Protein AF-A0A7C7N1R3-F1 (afdb_monomer)

pLDDT: mean 76.79, std 17.12, range [26.59, 96.25]

Mean predicted aligned error: 10.12 Å

Nearest PDB structures (foldseek):
  4q7c-assembly1_A  TM=8.338E-01  e=2.830E-09  Archaeoglobus fulgidus DSM 4304
  4o6m-assembly1_A  TM=8.293E-01  e=8.634E-09  Archaeoglobus fulgidus DSM 4304
  4q7c-assembly1_B  TM=7.762E-01  e=6.607E-09  Archaeoglobus fulgidus DSM 4304
  5d92-assembly1_A  TM=6.721E-01  e=3.172E-05  Archaeoglobus fulgidus DSM 4304
  5d92-assembly2_C  TM=6.851E-01  e=9.254E-05  Archaeoglobus fulgidus DSM 4304

Radius of gyration: 19.99 Å; Cα contacts (8 Å, |Δi|>4): 253; chains: 1; bounding box: 42×51×63 Å

Sequence (243 aa):
VNFLPGKNSSYISKPEDFLIQQKNLIQSSGLGNDSFMDKTITRFFSRQLTRLFLKTPLSPNMITILSLFIGLISAIFFIQGTHQNNMIGAGLLLLSAWVDCTDGEVARLKFLESKIGGILDIICDNLVHFAVFFAIGMGLYQSTGNNIFVLLGALAVFGSLISFLLLSSSIIDKKEMASANTADPKKKNTLTDTLANRDFIYFLFFMSLIGRVDVFIYITAFGSNIFAAYLTYSKIKSTLRVS

Structure (mmCIF, N/CA/C/O backbone):
data_AF-A0A7C7N1R3-F1
#
_entry.id   AF-A0A7C7N1R3-F1
#
loop_
_atom_site.group_PDB
_atom_site.id
_atom_site.type_symbol
_atom_site.label_atom_id
_atom_site.label_alt_id
_atom_site.label_comp_id
_atom_site.label_asym_id
_atom_site.label_entity_id
_atom_site.label_seq_id
_atom_site.pdbx_PDB_ins_code
_atom_site.Cartn_x
_atom_site.Cartn_y
_atom_site.Cartn_z
_atom_site.occupancy
_atom_site.B_iso_or_equiv
_atom_site.auth_seq_id
_atom_site.auth_comp_id
_atom_site.auth_asym_id
_atom_site.auth_atom_id
_atom_site.pdbx_PDB_model_num
ATOM 1 N N . VAL A 1 1 ? 27.235 -3.946 -28.914 1.00 34.19 1 VAL A N 1
ATOM 2 C CA . VAL A 1 1 ? 25.999 -3.789 -28.110 1.00 34.19 1 VAL A CA 1
ATOM 3 C C . VAL A 1 1 ? 25.104 -4.968 -28.446 1.00 34.19 1 VAL A C 1
ATOM 5 O O . VAL A 1 1 ? 24.606 -5.027 -29.561 1.00 34.19 1 VAL A O 1
ATOM 8 N N . ASN A 1 2 ? 25.014 -5.961 -27.558 1.00 26.59 2 ASN A N 1
ATOM 9 C CA . ASN A 1 2 ? 24.223 -7.169 -27.807 1.00 26.59 2 ASN A CA 1
ATOM 10 C C . ASN A 1 2 ? 22.747 -6.855 -27.544 1.00 26.59 2 ASN A C 1
ATOM 12 O O . ASN A 1 2 ? 22.357 -6.628 -26.403 1.00 26.59 2 ASN A O 1
ATOM 16 N N . PHE A 1 3 ? 21.950 -6.792 -28.610 1.00 34.38 3 PHE A N 1
ATOM 17 C CA . PHE A 1 3 ? 20.502 -6.621 -28.538 1.00 34.38 3 PHE A CA 1
ATOM 18 C C . PHE A 1 3 ? 19.841 -7.965 -28.208 1.00 34.38 3 PHE A C 1
ATOM 20 O O . PHE A 1 3 ? 20.036 -8.946 -28.922 1.00 34.38 3 PHE A O 1
ATOM 27 N N . LEU A 1 4 ? 19.045 -8.006 -27.138 1.00 41.25 4 LEU A N 1
ATOM 28 C CA . LEU A 1 4 ? 18.137 -9.118 -26.854 1.00 41.25 4 LEU A CA 1
ATOM 29 C C . LEU A 1 4 ? 16.949 -9.036 -27.832 1.00 41.25 4 LEU A C 1
ATOM 31 O O . LEU A 1 4 ? 16.269 -8.006 -27.851 1.00 41.25 4 LEU A O 1
ATOM 35 N N . PRO A 1 5 ? 16.678 -10.063 -28.656 1.00 39.06 5 PRO A N 1
ATOM 36 C CA . PRO A 1 5 ? 15.575 -10.012 -29.602 1.00 39.06 5 PRO A CA 1
ATOM 37 C C . PRO A 1 5 ? 14.249 -10.204 -28.857 1.00 39.06 5 PRO A C 1
ATOM 39 O O . PRO A 1 5 ? 14.060 -11.178 -28.128 1.00 39.06 5 PRO A O 1
ATOM 42 N N . GLY A 1 6 ? 13.322 -9.264 -29.043 1.00 42.84 6 GLY A N 1
ATOM 43 C CA . GLY A 1 6 ? 11.945 -9.400 -28.577 1.00 42.84 6 GLY A CA 1
ATOM 44 C C . GLY A 1 6 ? 11.258 -10.608 -29.219 1.00 42.84 6 GLY A C 1
ATOM 45 O O . GLY A 1 6 ? 11.518 -10.957 -30.374 1.00 42.84 6 GLY A O 1
ATOM 46 N N . LYS A 1 7 ? 10.374 -11.265 -28.462 1.00 49.47 7 LYS A N 1
ATOM 47 C CA . LYS A 1 7 ? 9.571 -12.396 -28.942 1.00 49.47 7 LYS A CA 1
ATOM 48 C C . LYS A 1 7 ? 8.605 -11.862 -30.016 1.00 49.47 7 LYS A C 1
ATOM 50 O O . LYS A 1 7 ? 7.664 -11.151 -29.684 1.00 49.47 7 LYS A O 1
ATOM 55 N N . ASN A 1 8 ? 8.893 -12.208 -31.274 1.00 46.50 8 ASN A N 1
ATOM 56 C CA . ASN A 1 8 ? 8.351 -11.698 -32.547 1.00 46.50 8 ASN A CA 1
ATOM 57 C C . ASN A 1 8 ? 9.032 -10.419 -33.072 1.00 46.50 8 ASN A C 1
ATOM 59 O O . ASN A 1 8 ? 8.591 -9.309 -32.801 1.00 46.50 8 ASN A O 1
ATOM 63 N N . SER A 1 9 ? 10.098 -10.622 -33.859 1.00 53.34 9 SER A N 1
ATOM 64 C CA . SER A 1 9 ? 10.579 -9.770 -34.966 1.00 53.34 9 SER A CA 1
ATOM 65 C C . SER A 1 9 ? 10.177 -8.287 -34.932 1.00 53.34 9 SER A C 1
ATOM 67 O O . SER A 1 9 ? 9.464 -7.797 -35.808 1.00 53.34 9 SER A O 1
ATOM 69 N N . SER A 1 10 ? 10.644 -7.549 -33.932 1.00 53.34 10 SER A N 1
ATOM 70 C CA . SER A 1 10 ? 10.497 -6.097 -33.867 1.00 53.34 10 SER A CA 1
ATOM 71 C C . SER A 1 10 ? 11.701 -5.433 -34.536 1.00 53.34 10 SER A C 1
ATOM 73 O O . SER A 1 10 ? 12.657 -5.045 -33.865 1.00 53.34 10 SER A O 1
ATOM 75 N N . TYR A 1 11 ? 11.681 -5.351 -35.866 1.00 56.56 11 TYR A N 1
ATOM 76 C CA . TYR A 1 11 ? 12.675 -4.592 -36.624 1.00 56.56 11 TYR A CA 1
ATOM 77 C C . TYR A 1 11 ? 12.396 -3.092 -36.456 1.00 56.56 11 TYR A C 1
ATOM 79 O O . TYR A 1 11 ? 11.281 -2.637 -36.700 1.00 56.56 11 TYR A O 1
ATOM 87 N N . ILE A 1 12 ? 13.395 -2.331 -36.006 1.00 58.00 12 ILE A N 1
ATOM 88 C CA . ILE A 1 12 ? 13.338 -0.865 -35.972 1.00 58.00 12 ILE A CA 1
ATOM 89 C C . ILE A 1 12 ? 13.931 -0.387 -37.292 1.00 58.00 12 ILE A C 1
ATOM 91 O O . ILE A 1 12 ? 15.143 -0.449 -37.487 1.00 58.00 12 ILE A O 1
ATOM 95 N N . SER A 1 13 ? 13.072 0.040 -38.208 1.00 61.06 13 SER A N 1
ATOM 96 C CA . SER A 1 13 ? 13.464 0.482 -39.552 1.00 61.06 13 SER A CA 1
ATOM 97 C C . SER A 1 13 ? 13.253 1.980 -39.752 1.00 61.06 13 SER A C 1
ATOM 99 O O . SER A 1 13 ? 13.983 2.610 -40.515 1.00 61.06 13 SER A O 1
ATOM 101 N N . LYS A 1 14 ? 12.282 2.568 -39.048 1.00 69.75 14 LYS A N 1
ATOM 102 C CA . LYS A 1 14 ? 11.957 3.997 -39.079 1.00 69.75 14 LYS A CA 1
ATOM 103 C C . LYS A 1 14 ? 12.008 4.605 -37.670 1.00 69.75 14 LYS A C 1
ATOM 105 O O . LYS A 1 14 ? 11.763 3.895 -36.695 1.00 69.75 14 LYS A O 1
ATOM 110 N N . PRO A 1 15 ? 12.246 5.924 -37.531 1.00 61.25 15 PRO A N 1
ATOM 111 C CA . PRO A 1 15 ? 12.194 6.610 -36.234 1.00 61.25 15 PRO A CA 1
ATOM 112 C C . PRO A 1 15 ? 10.853 6.442 -35.498 1.00 61.25 15 PRO A C 1
ATOM 114 O O . PRO A 1 15 ? 10.821 6.375 -34.273 1.00 61.25 15 PRO A O 1
ATOM 117 N N . GLU A 1 16 ? 9.745 6.319 -36.233 1.00 66.88 16 GLU A N 1
AT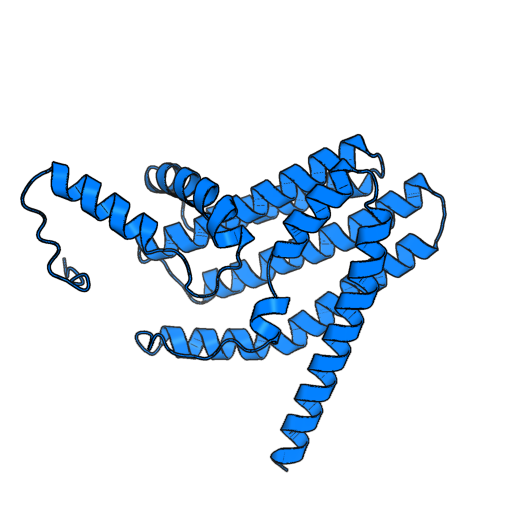OM 118 C CA . GLU A 1 16 ? 8.405 6.078 -35.676 1.00 66.88 16 GLU A CA 1
ATOM 119 C C . GLU A 1 16 ? 8.271 4.682 -35.042 1.00 66.88 16 GLU A C 1
ATOM 121 O O . GLU A 1 16 ? 7.603 4.530 -34.015 1.00 66.88 16 GLU A O 1
ATOM 126 N N . ASP A 1 17 ? 8.979 3.681 -35.580 1.00 64.25 17 ASP A N 1
ATOM 127 C CA . ASP A 1 17 ? 8.995 2.314 -35.047 1.00 64.25 17 ASP A CA 1
ATOM 128 C C . ASP A 1 17 ? 9.586 2.291 -33.631 1.00 64.25 17 ASP A C 1
ATOM 130 O O . ASP A 1 17 ? 9.160 1.497 -32.794 1.00 64.25 17 ASP A O 1
ATOM 134 N N . PHE A 1 18 ? 10.519 3.198 -33.319 1.00 65.44 18 PHE A N 1
ATOM 135 C CA . PHE A 1 18 ? 11.094 3.318 -31.979 1.00 65.44 18 PHE A CA 1
ATOM 136 C C . PHE A 1 18 ? 10.034 3.688 -30.935 1.00 65.44 18 PHE A C 1
ATOM 138 O O . PHE A 1 18 ? 9.963 3.062 -29.878 1.00 65.44 18 PHE A O 1
ATOM 145 N N . LEU A 1 19 ? 9.165 4.660 -31.238 1.00 64.25 19 LEU A N 1
ATOM 146 C CA . LEU A 1 19 ? 8.086 5.073 -30.333 1.00 64.25 19 LEU A CA 1
ATOM 147 C C . LEU A 1 19 ? 7.054 3.955 -30.142 1.00 64.25 19 LEU A C 1
ATOM 149 O O . LEU A 1 19 ? 6.554 3.748 -29.032 1.00 64.25 19 LEU A O 1
ATOM 153 N N . ILE A 1 20 ? 6.761 3.213 -31.212 1.00 65.38 20 ILE A N 1
ATOM 154 C CA . ILE A 1 20 ? 5.852 2.062 -31.184 1.00 65.38 20 ILE A CA 1
ATOM 155 C C . ILE A 1 20 ? 6.439 0.950 -30.308 1.00 65.38 20 ILE A C 1
ATOM 157 O O . ILE A 1 20 ? 5.755 0.451 -29.413 1.00 65.38 20 ILE A O 1
ATOM 161 N N . GLN A 1 21 ? 7.717 0.608 -30.489 1.00 66.31 21 GLN A N 1
ATOM 162 C CA . GLN A 1 21 ? 8.369 -0.427 -29.687 1.00 66.31 21 GLN A CA 1
ATOM 163 C C . GLN A 1 21 ? 8.554 -0.006 -28.230 1.00 66.31 21 GLN A C 1
ATOM 165 O O . GLN A 1 21 ? 8.308 -0.810 -27.334 1.00 66.31 21 GLN A O 1
ATOM 170 N N . GLN A 1 22 ? 8.876 1.261 -27.961 1.00 64.12 22 GLN A N 1
ATOM 17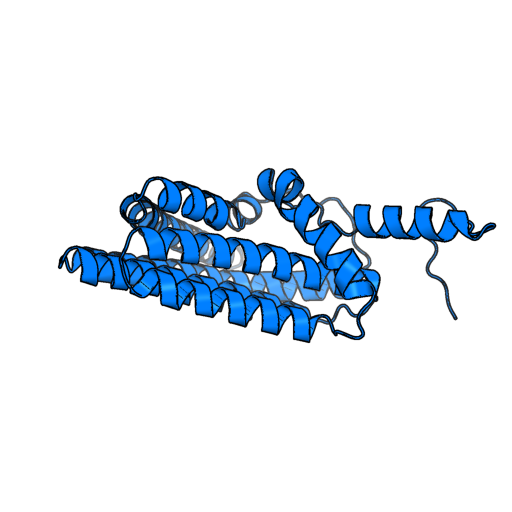1 C CA . GLN A 1 22 ? 8.918 1.800 -26.601 1.00 64.12 22 GLN A CA 1
ATOM 172 C C . GLN A 1 22 ? 7.554 1.669 -25.905 1.00 64.12 22 GLN A C 1
ATOM 174 O O . GLN A 1 22 ? 7.478 1.259 -24.746 1.00 64.12 22 GLN A O 1
ATOM 179 N N . LYS A 1 23 ? 6.459 1.982 -26.609 1.00 66.81 23 LYS A N 1
ATOM 180 C CA . LYS A 1 23 ? 5.097 1.831 -26.080 1.00 66.81 23 LYS A CA 1
ATOM 181 C C . LYS A 1 23 ? 4.755 0.364 -25.811 1.00 66.81 23 LYS A C 1
ATOM 183 O O . LYS A 1 23 ? 4.190 0.076 -24.758 1.00 66.81 23 LYS A O 1
ATOM 188 N N . ASN A 1 24 ? 5.135 -0.543 -26.710 1.00 65.38 24 ASN A N 1
ATOM 189 C CA . ASN A 1 24 ? 4.922 -1.983 -26.553 1.00 65.38 24 ASN A CA 1
ATOM 190 C C . ASN A 1 24 ? 5.709 -2.552 -25.364 1.00 65.38 24 ASN A C 1
ATOM 192 O O . ASN A 1 24 ? 5.145 -3.292 -24.561 1.00 65.38 24 ASN A O 1
ATOM 196 N N . LEU A 1 25 ? 6.971 -2.145 -25.194 1.00 66.06 25 LEU A N 1
ATOM 197 C CA . LEU A 1 25 ? 7.817 -2.520 -24.058 1.00 66.06 25 LEU A CA 1
ATOM 198 C C . LEU A 1 25 ? 7.193 -2.084 -22.726 1.00 66.06 25 LEU A C 1
ATOM 200 O O . LEU A 1 25 ? 6.989 -2.930 -21.859 1.00 66.06 25 LEU A O 1
ATOM 204 N N . ILE A 1 26 ? 6.779 -0.817 -22.601 1.00 62.75 26 ILE A N 1
ATOM 205 C CA . ILE A 1 26 ? 6.080 -0.291 -21.407 1.00 62.75 26 ILE A CA 1
ATOM 206 C C . ILE A 1 26 ? 4.744 -1.015 -21.163 1.00 62.75 26 ILE A C 1
ATOM 208 O O . ILE A 1 26 ? 4.311 -1.219 -20.030 1.00 62.75 26 ILE A O 1
ATOM 212 N N . GLN A 1 27 ? 4.043 -1.412 -22.224 1.00 62.25 27 GLN A N 1
ATOM 213 C CA . GLN A 1 27 ? 2.788 -2.146 -22.080 1.00 62.25 27 GLN A CA 1
ATOM 214 C C . GLN A 1 27 ? 3.024 -3.585 -21.598 1.00 62.25 27 GLN A C 1
ATOM 216 O O . GLN A 1 27 ? 2.229 -4.094 -20.801 1.00 62.25 27 GLN A O 1
ATOM 221 N N . SER A 1 28 ? 4.119 -4.206 -22.047 1.00 59.53 28 SER A N 1
ATOM 222 C CA . SER A 1 28 ? 4.530 -5.571 -21.703 1.00 59.53 28 SER A CA 1
ATOM 223 C C . SER A 1 28 ? 5.261 -5.694 -20.361 1.00 59.53 28 SER A C 1
ATOM 225 O O . SER A 1 28 ? 5.304 -6.785 -19.802 1.00 59.53 28 SER A O 1
ATOM 227 N N . SER A 1 29 ? 5.768 -4.593 -19.795 1.00 57.72 29 SER A N 1
ATOM 228 C CA . SER A 1 29 ? 6.489 -4.569 -18.515 1.00 57.72 29 SER A CA 1
ATOM 229 C C . SER A 1 29 ? 5.582 -4.692 -17.286 1.00 57.72 29 SER A C 1
ATOM 231 O O . SER A 1 29 ? 6.011 -4.384 -16.186 1.00 57.72 29 SER A O 1
ATOM 233 N N . GLY A 1 30 ? 4.327 -5.118 -17.420 1.00 55.34 30 GLY A N 1
ATOM 234 C CA . GLY A 1 30 ? 3.463 -5.427 -16.276 1.00 55.34 30 GLY A CA 1
ATOM 235 C C . GLY A 1 30 ? 3.615 -6.890 -15.838 1.00 55.34 30 GLY A C 1
ATOM 236 O O . GLY A 1 30 ? 3.799 -7.762 -16.683 1.00 55.34 30 GLY A O 1
ATOM 237 N N . LEU A 1 31 ? 3.529 -7.191 -14.538 1.00 55.50 31 LEU A N 1
ATOM 238 C CA . LEU A 1 31 ? 3.626 -8.571 -14.025 1.00 55.50 31 LEU A CA 1
ATOM 239 C C . LEU A 1 31 ? 2.358 -9.389 -14.355 1.00 55.50 31 LEU A C 1
ATOM 241 O O . LEU A 1 31 ? 1.239 -8.889 -14.334 1.00 55.50 31 LEU A O 1
ATOM 245 N N . GLY A 1 32 ? 2.488 -10.678 -14.681 1.00 48.50 32 GLY A N 1
ATOM 246 C CA . GLY A 1 32 ? 1.327 -11.529 -15.012 1.00 48.50 32 GLY A CA 1
ATOM 247 C C . GLY A 1 32 ? 0.320 -11.707 -13.861 1.00 48.50 32 GLY A C 1
ATOM 248 O O . GLY A 1 32 ? -0.853 -12.001 -14.108 1.00 48.50 32 GLY A O 1
ATOM 249 N N . ASN A 1 33 ? 0.767 -11.468 -12.624 1.00 52.31 33 ASN A N 1
ATOM 250 C CA . ASN A 1 33 ? 0.035 -11.752 -11.389 1.00 52.31 33 ASN A CA 1
ATOM 251 C C . ASN A 1 33 ? -0.758 -10.561 -10.829 1.00 52.31 33 ASN A C 1
ATOM 253 O O . ASN A 1 33 ? -1.358 -10.697 -9.771 1.00 52.31 33 ASN A O 1
ATOM 257 N N . ASP A 1 34 ? -0.798 -9.427 -11.530 1.00 55.28 34 ASP A N 1
ATOM 258 C CA . ASP A 1 34 ? -1.464 -8.217 -11.036 1.00 55.28 34 ASP A CA 1
ATOM 259 C C . ASP A 1 34 ? -2.959 -8.439 -10.764 1.00 55.28 34 ASP A C 1
ATOM 261 O O . ASP A 1 34 ? -3.665 -9.086 -11.562 1.00 55.28 34 ASP A O 1
ATOM 265 N N . SER A 1 35 ? -3.445 -7.858 -9.662 1.00 59.84 35 SER A N 1
ATOM 266 C CA . SER A 1 35 ? -4.864 -7.860 -9.313 1.00 59.84 35 SER A CA 1
ATOM 267 C C . SER A 1 35 ? -5.704 -7.092 -10.340 1.00 59.84 35 SER A C 1
ATOM 269 O O . SER A 1 35 ? -5.188 -6.381 -11.209 1.00 59.84 35 SER A O 1
ATOM 271 N N . PHE A 1 36 ? -7.029 -7.235 -10.274 1.00 58.97 36 PHE A N 1
ATOM 272 C CA . PHE A 1 36 ? -7.949 -6.505 -11.151 1.00 58.97 36 PHE A CA 1
ATOM 273 C C . PHE A 1 36 ? -7.751 -4.988 -11.036 1.00 58.97 36 PHE A C 1
ATOM 275 O O . PHE A 1 36 ? -7.703 -4.292 -12.055 1.00 58.97 36 PHE A O 1
ATOM 282 N N . MET A 1 37 ? -7.592 -4.488 -9.806 1.00 57.62 37 MET A N 1
ATOM 283 C CA . MET A 1 37 ? -7.385 -3.063 -9.566 1.00 57.62 37 MET A CA 1
ATOM 284 C C . MET A 1 37 ? -6.025 -2.599 -10.081 1.00 57.62 37 MET A C 1
ATOM 286 O O . MET A 1 37 ? -5.924 -1.545 -10.711 1.00 57.62 37 MET A O 1
ATOM 290 N N . ASP A 1 38 ? -5.002 -3.437 -9.921 1.00 64.69 38 ASP A N 1
ATOM 291 C CA . ASP A 1 38 ? -3.672 -3.150 -10.438 1.00 64.69 38 ASP A CA 1
ATOM 292 C C . ASP A 1 38 ? -3.648 -3.067 -11.959 1.00 64.69 38 ASP A C 1
ATOM 294 O O . ASP A 1 38 ? -3.078 -2.137 -12.531 1.00 64.69 38 ASP A O 1
ATOM 298 N N . LYS A 1 39 ? -4.339 -3.986 -12.637 1.00 62.78 39 LYS A N 1
ATOM 299 C CA . LYS A 1 39 ? -4.417 -4.008 -14.102 1.00 62.78 39 LYS A CA 1
ATOM 300 C C . LYS A 1 39 ? -5.106 -2.778 -14.683 1.00 62.78 39 LYS A C 1
ATOM 302 O O . LYS A 1 39 ? -4.704 -2.332 -15.759 1.00 62.78 39 LYS A O 1
ATOM 307 N N . THR A 1 40 ? -6.120 -2.258 -13.996 1.00 62.50 40 THR A N 1
ATOM 308 C CA . THR A 1 40 ? -6.957 -1.165 -14.505 1.00 62.50 40 THR A CA 1
ATOM 309 C C . THR A 1 40 ? -6.457 0.207 -14.062 1.00 62.50 40 THR A C 1
ATOM 311 O O . THR A 1 40 ? -6.283 1.088 -14.902 1.00 62.50 40 THR A O 1
ATOM 314 N N . ILE A 1 41 ? -6.209 0.396 -12.763 1.00 69.12 41 ILE A N 1
ATOM 315 C CA . ILE A 1 41 ? -5.894 1.705 -12.178 1.00 69.12 41 ILE A CA 1
ATOM 316 C C . ILE A 1 41 ? -4.390 1.860 -11.978 1.00 69.12 41 ILE A C 1
ATOM 318 O O . ILE A 1 41 ? -3.802 2.753 -12.593 1.00 69.12 41 ILE A O 1
ATOM 322 N N . THR A 1 42 ? -3.754 0.978 -11.192 1.00 72.44 42 THR A N 1
ATOM 323 C CA . THR A 1 42 ? -2.315 1.087 -10.873 1.00 72.44 42 THR A CA 1
ATOM 324 C C . THR A 1 42 ? -1.494 1.191 -12.153 1.00 72.44 42 THR A C 1
ATOM 326 O O . THR A 1 42 ? -0.717 2.126 -12.302 1.00 72.44 42 THR A O 1
ATOM 329 N N . ARG A 1 43 ? -1.739 0.309 -13.132 1.00 70.50 43 ARG A N 1
ATOM 330 C CA . ARG A 1 43 ? -1.020 0.293 -14.415 1.00 70.50 43 ARG A CA 1
ATOM 331 C C . ARG A 1 43 ? -1.243 1.517 -15.283 1.00 70.50 43 ARG A C 1
ATOM 333 O O . ARG A 1 43 ? -0.389 1.838 -16.106 1.00 70.50 43 ARG A O 1
ATOM 340 N N . PHE A 1 44 ? -2.401 2.163 -15.196 1.00 74.31 44 PHE A N 1
ATOM 341 C CA . PHE A 1 44 ? -2.632 3.375 -15.973 1.00 74.31 44 PHE A CA 1
ATOM 342 C C . PHE A 1 44 ? -1.740 4.505 -15.454 1.00 74.31 44 PHE A C 1
ATOM 344 O O . PHE A 1 44 ? -1.037 5.146 -16.238 1.00 74.31 44 PHE A O 1
ATOM 351 N N . PHE A 1 45 ? -1.715 4.695 -14.134 1.00 75.69 45 PHE A N 1
ATOM 352 C CA . PHE A 1 45 ? -0.912 5.732 -13.494 1.00 75.69 45 PHE A CA 1
ATOM 353 C C . PHE A 1 45 ? 0.585 5.400 -13.488 1.00 75.69 45 PHE A C 1
ATOM 355 O O . PHE A 1 45 ? 1.382 6.261 -13.868 1.00 75.69 45 PHE A O 1
ATOM 362 N N . SER A 1 46 ? 0.971 4.159 -13.165 1.00 75.19 46 SER A N 1
ATOM 363 C CA . SER A 1 46 ? 2.373 3.718 -13.157 1.00 75.19 46 SER A CA 1
ATOM 364 C C . SER A 1 46 ? 3.015 3.934 -14.519 1.00 75.19 46 SER A C 1
ATOM 366 O O . SER A 1 46 ? 4.034 4.597 -14.607 1.00 75.19 46 SER A O 1
ATOM 368 N N . ARG A 1 47 ? 2.370 3.540 -15.624 1.00 77.06 47 ARG A N 1
ATOM 369 C CA . ARG A 1 47 ? 2.938 3.713 -16.973 1.00 77.06 47 ARG A CA 1
ATOM 370 C C . ARG A 1 47 ? 3.182 5.172 -17.343 1.00 77.06 47 ARG A C 1
ATOM 372 O O . ARG A 1 47 ? 4.127 5.474 -18.077 1.00 77.06 47 ARG A O 1
ATOM 379 N N . GLN A 1 48 ? 2.326 6.079 -16.880 1.00 79.50 48 GLN A N 1
ATOM 380 C CA . GLN A 1 48 ? 2.507 7.512 -17.107 1.00 79.50 48 GLN A CA 1
ATOM 381 C C . GLN A 1 48 ? 3.699 8.039 -16.303 1.00 79.50 48 GLN A C 1
ATOM 383 O O . GLN A 1 48 ? 4.531 8.757 -16.860 1.00 79.50 48 GLN A O 1
ATOM 388 N N . LEU A 1 49 ? 3.831 7.618 -15.044 1.00 77.19 49 LEU A N 1
ATOM 389 C CA . LEU A 1 49 ? 4.996 7.914 -14.211 1.00 77.19 49 LEU A CA 1
ATOM 390 C C . LEU A 1 49 ? 6.273 7.300 -14.801 1.00 77.19 49 LEU A C 1
ATOM 392 O O . LEU A 1 49 ? 7.262 8.007 -14.968 1.00 77.19 49 LEU A O 1
ATOM 396 N N . THR A 1 50 ? 6.242 6.041 -15.233 1.00 77.88 50 THR A N 1
ATOM 397 C CA . THR A 1 50 ? 7.350 5.331 -15.883 1.00 77.88 50 THR A CA 1
ATOM 398 C C . THR A 1 50 ? 7.847 6.103 -17.096 1.00 77.88 50 THR A C 1
ATOM 400 O O . THR A 1 50 ? 9.045 6.319 -17.242 1.00 77.88 50 THR A O 1
ATOM 403 N N . ARG A 1 51 ? 6.954 6.620 -17.949 1.00 76.06 51 ARG A N 1
ATOM 404 C CA . ARG A 1 51 ? 7.347 7.467 -19.092 1.00 76.06 51 ARG A CA 1
ATOM 405 C C . ARG A 1 51 ? 8.071 8.745 -18.679 1.00 76.06 51 ARG A C 1
ATOM 407 O O . ARG A 1 51 ? 8.951 9.188 -19.416 1.00 76.06 51 ARG A O 1
ATOM 414 N N . LEU A 1 52 ? 7.696 9.349 -17.553 1.00 79.38 52 LEU A N 1
ATOM 415 C CA . LEU A 1 52 ? 8.369 10.531 -17.016 1.00 79.38 52 LEU A CA 1
ATOM 416 C C . LEU A 1 52 ? 9.734 10.155 -16.429 1.00 79.38 52 LEU A C 1
ATOM 418 O O . LEU A 1 52 ? 10.737 10.765 -16.790 1.00 79.38 52 LEU A O 1
ATOM 422 N N . PHE A 1 53 ? 9.800 9.107 -15.608 1.00 77.50 53 PHE A N 1
ATOM 423 C CA . PHE A 1 53 ? 11.035 8.647 -14.966 1.00 77.50 53 PHE A CA 1
ATOM 424 C C . PHE A 1 53 ? 12.047 8.023 -15.935 1.00 77.50 53 PHE A C 1
ATOM 426 O O . PHE A 1 53 ? 13.252 8.091 -15.710 1.00 77.50 53 PHE A O 1
ATOM 433 N N . LEU A 1 54 ? 11.605 7.472 -17.066 1.00 76.50 54 LEU A N 1
ATOM 434 C CA . LEU A 1 54 ? 12.512 7.030 -18.130 1.00 76.50 54 LEU A CA 1
ATOM 435 C C . LEU A 1 54 ? 13.249 8.196 -18.799 1.00 76.50 54 LEU A C 1
ATOM 437 O O . LEU A 1 54 ? 14.340 7.991 -19.324 1.00 76.50 54 LEU A O 1
ATOM 441 N N . LYS A 1 55 ? 12.680 9.408 -18.770 1.00 78.50 55 LYS A N 1
ATOM 442 C CA . LYS A 1 55 ? 13.331 10.625 -19.281 1.00 78.50 55 LYS A CA 1
ATOM 443 C C . LYS A 1 55 ? 14.295 11.249 -18.271 1.00 78.50 55 LYS A C 1
ATOM 445 O O . LYS A 1 55 ? 15.014 12.176 -18.629 1.00 78.50 55 LYS A O 1
ATOM 450 N N . THR A 1 56 ? 14.315 10.770 -17.027 1.00 78.12 56 THR A N 1
ATOM 451 C CA . THR A 1 56 ? 15.208 11.268 -15.979 1.00 78.12 56 THR A CA 1
ATOM 452 C C . THR A 1 56 ? 16.351 10.278 -15.707 1.00 78.12 56 THR A C 1
ATOM 454 O O . THR A 1 56 ? 16.223 9.067 -15.942 1.00 78.12 56 THR A O 1
ATOM 457 N N . PRO A 1 57 ? 17.494 10.757 -15.181 1.00 77.75 57 PRO A N 1
ATOM 458 C CA . PRO A 1 57 ? 18.620 9.900 -14.805 1.00 77.75 57 PRO A CA 1
ATOM 459 C C . PRO A 1 57 ? 18.378 9.125 -13.496 1.00 77.75 57 PRO A C 1
ATOM 461 O O . PRO A 1 57 ? 19.310 8.541 -12.952 1.00 77.75 57 PRO A O 1
ATOM 464 N N . LEU A 1 58 ? 17.146 9.112 -12.971 1.00 79.50 58 LEU A N 1
ATOM 465 C CA . LEU A 1 58 ? 16.832 8.456 -11.707 1.00 79.50 58 LEU A CA 1
ATOM 466 C C . LEU A 1 58 ? 17.011 6.934 -11.815 1.00 79.50 58 LEU A C 1
ATOM 468 O O . LEU A 1 58 ? 16.604 6.298 -12.799 1.00 79.50 58 LEU A O 1
ATOM 472 N N . SER A 1 59 ? 17.657 6.374 -10.790 1.00 84.00 59 SER A N 1
ATOM 473 C CA . SER A 1 59 ? 17.830 4.931 -10.623 1.00 84.00 59 SER A CA 1
ATOM 474 C C . SER A 1 59 ? 16.574 4.308 -9.999 1.00 84.00 59 SER A C 1
ATOM 476 O O . SER A 1 59 ? 15.886 4.998 -9.245 1.00 84.00 59 SER A O 1
ATOM 478 N N . PRO A 1 60 ? 16.278 3.019 -10.255 1.00 81.50 60 PRO A N 1
ATOM 479 C CA . PRO A 1 60 ? 15.141 2.338 -9.632 1.00 81.50 60 PRO A CA 1
ATOM 480 C C . PRO A 1 60 ? 15.138 2.462 -8.104 1.00 81.50 60 PRO A C 1
ATOM 482 O O . PRO A 1 60 ? 14.148 2.895 -7.536 1.00 81.50 60 PRO A O 1
ATOM 485 N N . ASN A 1 61 ? 16.288 2.248 -7.455 1.00 84.94 61 ASN A N 1
ATOM 486 C CA . ASN A 1 61 ? 16.410 2.349 -5.997 1.00 84.94 61 ASN A CA 1
ATOM 487 C C . ASN A 1 61 ? 16.064 3.748 -5.455 1.00 84.94 61 ASN A C 1
ATOM 489 O O . ASN A 1 61 ? 15.543 3.873 -4.352 1.00 84.94 61 ASN A O 1
ATOM 493 N N . MET A 1 62 ? 16.355 4.817 -6.209 1.00 87.12 62 MET A N 1
ATOM 494 C CA . MET A 1 62 ? 15.949 6.175 -5.818 1.00 87.12 62 MET A CA 1
ATOM 495 C C . MET A 1 62 ? 14.429 6.349 -5.881 1.00 87.12 62 MET A C 1
ATOM 497 O O . MET A 1 62 ? 13.871 7.067 -5.057 1.00 87.12 62 MET A O 1
ATOM 501 N N . ILE A 1 63 ? 13.767 5.695 -6.840 1.00 87.38 63 ILE A N 1
ATOM 502 C CA . ILE A 1 63 ? 12.305 5.703 -6.965 1.00 87.38 63 ILE A CA 1
ATOM 503 C C . ILE A 1 63 ? 11.679 4.896 -5.816 1.00 87.38 63 ILE A C 1
ATOM 505 O O . ILE A 1 63 ? 10.737 5.392 -5.207 1.00 87.38 63 ILE A O 1
ATOM 509 N N . THR A 1 64 ? 12.262 3.756 -5.429 1.00 87.31 64 THR A N 1
ATOM 510 C CA . THR A 1 64 ? 11.855 2.980 -4.238 1.00 87.31 64 THR A CA 1
ATOM 511 C C . THR A 1 64 ? 11.980 3.795 -2.947 1.00 87.31 64 THR A C 1
ATOM 513 O O . THR A 1 64 ? 11.108 3.805 -2.084 1.00 87.31 64 THR A O 1
ATOM 516 N N . ILE A 1 65 ? 13.075 4.543 -2.787 1.00 89.94 65 ILE A N 1
ATOM 517 C CA . ILE A 1 65 ? 13.248 5.414 -1.616 1.00 89.94 65 ILE A CA 1
ATOM 518 C C . ILE A 1 65 ? 12.209 6.545 -1.633 1.00 89.94 65 ILE A C 1
ATOM 520 O O . ILE A 1 65 ? 11.675 6.916 -0.587 1.00 89.94 65 ILE A O 1
ATOM 524 N N . LEU A 1 66 ? 11.886 7.082 -2.811 1.00 91.19 66 LEU A N 1
ATOM 525 C CA . LEU A 1 66 ? 10.844 8.093 -2.960 1.00 91.19 66 LEU A CA 1
ATOM 526 C C . LEU A 1 66 ? 9.455 7.539 -2.601 1.00 91.19 66 LEU A C 1
ATOM 528 O O . LEU A 1 66 ? 8.725 8.210 -1.869 1.00 91.19 66 LEU A O 1
ATOM 532 N N . SER A 1 67 ? 9.094 6.333 -3.062 1.00 90.88 67 SER A N 1
ATOM 533 C CA . SER A 1 67 ? 7.824 5.685 -2.695 1.00 90.88 67 SER A CA 1
ATOM 534 C C . SER A 1 67 ? 7.744 5.460 -1.185 1.00 90.88 67 SER A C 1
ATOM 536 O O . SER A 1 67 ? 6.724 5.808 -0.583 1.00 90.88 67 SER A O 1
ATOM 538 N N . LEU A 1 68 ? 8.835 5.007 -0.555 1.00 93.00 68 LEU A N 1
ATOM 539 C CA . LEU A 1 68 ? 8.948 4.860 0.897 1.00 93.00 68 LEU A CA 1
ATOM 540 C C . LEU A 1 68 ? 8.674 6.180 1.630 1.00 93.00 68 LEU A C 1
ATOM 542 O O . LEU A 1 68 ? 7.858 6.209 2.550 1.00 93.00 68 LEU A O 1
ATOM 546 N N . PHE A 1 69 ? 9.315 7.282 1.229 1.00 95.50 69 PHE A N 1
ATOM 547 C CA . PHE A 1 69 ? 9.095 8.583 1.871 1.00 95.50 69 PHE A CA 1
ATOM 548 C C . PHE A 1 69 ? 7.641 9.042 1.760 1.00 95.50 69 PHE A C 1
ATOM 550 O O . PHE A 1 69 ? 7.059 9.463 2.759 1.00 95.50 69 PHE A O 1
ATOM 557 N N . ILE A 1 70 ? 7.029 8.921 0.579 1.00 94.62 70 ILE A N 1
ATOM 558 C CA . ILE A 1 70 ? 5.610 9.259 0.378 1.00 94.62 70 ILE A CA 1
ATOM 559 C C . ILE A 1 70 ? 4.723 8.381 1.276 1.00 94.62 70 ILE A C 1
ATOM 561 O O . ILE A 1 70 ? 3.794 8.882 1.914 1.00 94.62 70 ILE A O 1
ATOM 565 N N . GLY A 1 71 ? 5.041 7.089 1.382 1.00 94.31 71 GLY A N 1
ATOM 566 C CA . GLY A 1 71 ? 4.342 6.142 2.246 1.00 94.31 71 GLY A CA 1
ATOM 567 C C . GLY A 1 71 ? 4.450 6.501 3.731 1.00 94.31 71 GLY A C 1
ATOM 568 O O . GLY A 1 71 ? 3.449 6.494 4.443 1.00 94.31 71 GLY A O 1
ATOM 569 N N . LEU A 1 72 ? 5.624 6.908 4.212 1.00 95.62 72 LEU A N 1
ATOM 570 C CA . LEU A 1 72 ? 5.801 7.346 5.602 1.00 95.62 72 LEU A CA 1
ATOM 571 C C . LEU A 1 72 ? 5.084 8.670 5.892 1.00 95.62 72 LEU A C 1
ATOM 573 O O . LEU A 1 72 ? 4.463 8.809 6.945 1.00 95.62 72 LEU A O 1
ATOM 577 N N . ILE A 1 73 ? 5.098 9.617 4.949 1.00 96.25 73 ILE A N 1
ATOM 578 C CA . ILE A 1 73 ? 4.313 10.856 5.059 1.00 96.25 73 ILE A CA 1
ATOM 579 C C . ILE A 1 73 ? 2.823 10.518 5.184 1.00 96.25 73 ILE A C 1
ATOM 581 O O . ILE A 1 73 ? 2.133 11.112 6.010 1.00 96.25 73 ILE A O 1
ATOM 585 N N . SER A 1 74 ? 2.331 9.524 4.439 1.00 96.19 74 SER A N 1
ATOM 586 C CA . SER A 1 74 ? 0.939 9.076 4.551 1.00 96.19 74 SER A CA 1
ATOM 587 C C . SER A 1 74 ? 0.571 8.643 5.978 1.00 96.19 74 SER A C 1
ATOM 589 O O . SER A 1 74 ? -0.476 9.038 6.494 1.00 96.19 74 SER A O 1
ATOM 591 N N . ALA A 1 75 ? 1.467 7.925 6.665 1.00 95.19 75 ALA A N 1
ATOM 592 C CA . ALA A 1 75 ? 1.274 7.501 8.050 1.00 95.19 75 ALA A CA 1
ATOM 593 C C . ALA A 1 75 ? 1.210 8.699 9.020 1.00 95.19 75 ALA A C 1
ATOM 595 O O . ALA A 1 75 ? 0.393 8.705 9.941 1.00 95.19 75 ALA A O 1
ATOM 596 N N . ILE A 1 76 ? 1.993 9.758 8.783 1.00 95.69 76 ILE A N 1
ATOM 597 C CA . ILE A 1 76 ? 1.943 11.002 9.578 1.00 95.69 76 ILE A CA 1
ATOM 598 C C . ILE A 1 76 ? 0.587 11.714 9.440 1.00 95.69 76 ILE A C 1
ATOM 600 O O . ILE A 1 76 ? 0.134 12.385 10.367 1.00 95.69 76 ILE A O 1
ATOM 604 N N . PHE A 1 77 ? -0.098 11.576 8.307 1.00 95.25 77 PHE A N 1
ATOM 605 C CA . PHE A 1 77 ? -1.461 12.089 8.177 1.00 95.25 77 PHE A CA 1
ATOM 606 C C . PHE A 1 77 ? -2.470 11.209 8.925 1.00 95.25 77 PHE A C 1
ATOM 608 O O . PHE A 1 77 ? -3.301 11.736 9.663 1.00 95.25 77 PHE A O 1
ATOM 615 N N . PHE A 1 78 ? -2.360 9.883 8.828 1.00 94.06 78 PHE A N 1
ATOM 616 C CA . PHE A 1 78 ? -3.262 8.969 9.541 1.00 94.06 78 PHE A CA 1
ATOM 617 C C . PHE A 1 78 ? -3.203 9.112 11.068 1.00 94.06 78 PHE A C 1
ATOM 619 O O . PHE A 1 78 ? -4.241 9.056 11.727 1.00 94.06 78 PHE A O 1
ATOM 626 N N . ILE A 1 79 ? -2.021 9.353 11.646 1.00 94.38 79 ILE A N 1
ATOM 627 C CA . ILE A 1 79 ? -1.881 9.467 13.109 1.00 94.38 79 ILE A CA 1
ATOM 628 C C . ILE A 1 79 ? -2.590 10.697 13.694 1.00 94.38 79 ILE A C 1
ATOM 630 O O . ILE A 1 79 ? -2.872 10.720 14.888 1.00 94.38 79 ILE A O 1
ATOM 634 N N . GLN A 1 80 ? -2.914 11.705 12.880 1.00 92.81 80 GLN A N 1
ATOM 635 C CA . GLN A 1 80 ? -3.645 12.891 13.342 1.00 92.81 80 GLN A CA 1
ATOM 636 C C . GLN A 1 80 ? -5.124 12.596 13.635 1.00 92.81 80 GLN A C 1
ATOM 638 O O . GLN A 1 80 ? -5.789 13.404 14.275 1.00 92.81 80 GLN A O 1
ATOM 643 N N . GLY A 1 81 ? -5.663 11.471 13.151 1.00 86.75 81 GLY A N 1
ATOM 644 C CA . GLY A 1 81 ? -6.986 10.972 13.539 1.00 86.75 81 GLY A CA 1
ATOM 645 C C . GLY A 1 81 ? -8.195 11.732 12.982 1.00 86.75 81 GLY A C 1
ATOM 646 O O . GLY A 1 81 ? -9.323 11.303 13.210 1.00 86.75 81 GLY A O 1
ATOM 647 N N . THR A 1 82 ? -8.011 12.824 12.234 1.00 91.56 82 THR A N 1
ATOM 648 C CA . THR A 1 82 ? -9.126 13.560 11.613 1.00 91.56 82 THR A CA 1
ATOM 649 C C . THR A 1 82 ? -9.529 12.943 10.273 1.00 91.56 82 THR A C 1
ATOM 651 O O . THR A 1 82 ? -8.707 12.386 9.545 1.00 91.56 82 THR A O 1
ATOM 654 N N . HIS A 1 83 ? -10.803 13.082 9.898 1.00 91.19 83 HIS A N 1
ATOM 655 C CA . HIS A 1 83 ? -11.310 12.547 8.631 1.00 91.19 83 HIS A CA 1
ATOM 656 C C . HIS A 1 83 ? -10.585 13.128 7.404 1.00 91.19 83 HIS A C 1
ATOM 658 O O . HIS A 1 83 ? -10.185 12.375 6.519 1.00 91.19 83 HIS A O 1
ATOM 664 N N . GLN A 1 84 ? -10.343 14.443 7.381 1.00 93.25 84 GLN A N 1
ATOM 665 C CA . GLN A 1 84 ? -9.618 15.099 6.285 1.00 93.25 84 GLN A CA 1
ATOM 666 C C . GLN A 1 84 ? -8.185 14.574 6.159 1.00 93.25 84 GLN A C 1
ATOM 668 O O . GLN A 1 84 ? -7.729 14.272 5.056 1.00 93.25 84 GLN A O 1
ATOM 673 N N . ASN A 1 85 ? -7.491 14.401 7.286 1.00 93.31 85 ASN A N 1
ATOM 674 C CA . ASN A 1 85 ? -6.134 13.871 7.278 1.00 93.31 85 ASN A CA 1
ATOM 675 C C . ASN A 1 85 ? -6.106 12.409 6.841 1.00 93.31 85 ASN A C 1
ATOM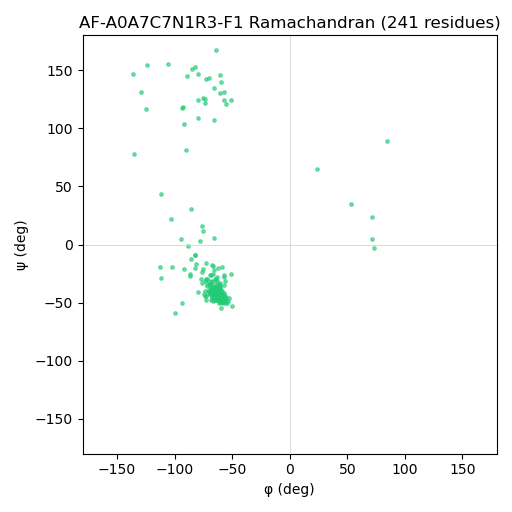 677 O O . ASN A 1 85 ? -5.236 12.032 6.064 1.00 93.31 85 ASN A O 1
ATOM 681 N N . ASN A 1 86 ? -7.090 11.604 7.239 1.00 92.56 86 ASN A N 1
ATOM 682 C CA . ASN A 1 86 ? -7.214 10.235 6.749 1.00 92.56 86 ASN A CA 1
ATOM 683 C C . ASN A 1 86 ? -7.385 10.195 5.223 1.00 92.56 86 ASN A C 1
ATOM 685 O O . ASN A 1 86 ? -6.806 9.323 4.570 1.00 92.56 86 ASN A O 1
ATOM 689 N N . MET A 1 87 ? -8.160 11.113 4.629 1.00 94.62 87 MET A N 1
ATOM 690 C CA . MET A 1 87 ? -8.340 11.174 3.169 1.00 94.62 87 MET A CA 1
ATOM 691 C C . MET A 1 87 ? -7.026 11.512 2.460 1.00 94.62 87 MET A C 1
ATOM 693 O O . MET A 1 87 ? -6.653 10.840 1.497 1.00 94.62 87 MET A O 1
ATOM 697 N N . ILE A 1 88 ? -6.306 12.519 2.962 1.00 95.00 88 ILE A N 1
ATOM 698 C CA . ILE A 1 88 ? -4.999 12.924 2.428 1.00 95.00 88 ILE A CA 1
ATOM 699 C C . ILE A 1 88 ? -3.989 11.783 2.581 1.00 95.00 88 ILE A C 1
ATOM 701 O O . ILE A 1 88 ? -3.310 11.434 1.618 1.00 95.00 88 ILE A O 1
ATOM 705 N N . GLY A 1 89 ? -3.934 11.156 3.759 1.00 94.62 89 GLY A N 1
ATOM 706 C CA . GLY A 1 89 ? -3.084 10.003 4.037 1.00 94.62 89 GLY A CA 1
ATOM 707 C C . GLY A 1 89 ? -3.365 8.852 3.077 1.00 94.62 89 GLY A C 1
ATOM 708 O O . GLY A 1 89 ? -2.454 8.353 2.428 1.00 94.62 89 GLY A O 1
ATOM 709 N N . ALA A 1 90 ? -4.629 8.482 2.880 1.00 93.75 90 ALA A N 1
ATOM 710 C CA . ALA A 1 90 ? -4.967 7.403 1.959 1.00 93.75 90 ALA A CA 1
ATOM 711 C C . ALA A 1 90 ? -4.616 7.738 0.499 1.00 93.75 90 ALA A C 1
ATOM 713 O O . ALA A 1 90 ? -4.143 6.870 -0.232 1.00 93.75 90 ALA A O 1
ATOM 714 N N . GLY A 1 91 ? -4.800 8.994 0.079 1.00 93.69 91 GLY A N 1
ATOM 715 C CA . GLY A 1 91 ? -4.384 9.458 -1.246 1.00 93.69 91 GLY A CA 1
ATOM 716 C C . GLY A 1 91 ? -2.866 9.409 -1.441 1.00 93.69 91 GLY A C 1
ATOM 717 O O . GLY A 1 91 ? -2.393 8.959 -2.483 1.00 93.69 91 GLY A O 1
ATOM 718 N N . LEU A 1 92 ? -2.094 9.808 -0.428 1.00 94.44 92 LEU A N 1
ATOM 719 C CA . LEU A 1 92 ? -0.632 9.711 -0.444 1.00 94.44 92 LEU A CA 1
ATOM 720 C C . LEU A 1 92 ? -0.152 8.260 -0.463 1.00 94.44 92 LEU A C 1
ATOM 722 O O . LEU A 1 92 ? 0.784 7.942 -1.189 1.00 94.44 92 LEU A O 1
ATOM 726 N N . LEU A 1 93 ? -0.801 7.369 0.284 1.00 93.19 93 LEU A N 1
ATOM 727 C CA . LEU A 1 93 ? -0.471 5.946 0.263 1.00 93.19 93 LEU A CA 1
ATOM 728 C C . LEU A 1 93 ? -0.736 5.329 -1.116 1.00 93.19 93 LEU A C 1
ATOM 730 O O . LEU A 1 93 ? 0.079 4.561 -1.622 1.00 93.19 93 LEU A O 1
ATOM 734 N N . LEU A 1 94 ? -1.841 5.712 -1.758 1.00 91.06 94 LEU A N 1
ATOM 735 C CA . LEU A 1 94 ? -2.146 5.288 -3.120 1.00 91.06 94 LEU A CA 1
ATOM 736 C C . LEU A 1 94 ? -1.109 5.812 -4.126 1.00 91.06 94 LEU A C 1
ATOM 738 O O . LEU A 1 94 ? -0.644 5.063 -4.984 1.00 91.06 94 LEU A O 1
ATOM 742 N N . LEU A 1 95 ? -0.694 7.075 -3.982 1.00 90.44 95 LEU A N 1
ATOM 743 C CA . LEU A 1 95 ? 0.389 7.657 -4.773 1.00 90.44 95 LEU A CA 1
ATOM 744 C C . LEU A 1 95 ? 1.702 6.886 -4.571 1.00 90.44 95 LEU A C 1
ATOM 746 O O . LEU A 1 95 ? 2.366 6.557 -5.551 1.00 90.44 95 LEU A O 1
ATOM 750 N N . SER A 1 96 ? 2.060 6.575 -3.321 1.00 91.06 96 SER A N 1
ATOM 751 C CA . SER A 1 96 ? 3.239 5.772 -2.977 1.00 91.06 96 SER A CA 1
ATOM 752 C C . SER A 1 96 ? 3.208 4.424 -3.699 1.00 91.06 96 SER A C 1
ATOM 754 O O . SER A 1 96 ? 4.169 4.099 -4.391 1.00 91.06 96 SER A O 1
ATOM 756 N N . ALA A 1 97 ? 2.077 3.713 -3.672 1.00 86.62 97 ALA A N 1
ATOM 757 C CA . ALA A 1 97 ? 1.919 2.433 -4.363 1.00 86.62 97 ALA A CA 1
ATOM 758 C C . ALA A 1 97 ? 2.100 2.536 -5.890 1.00 86.62 97 ALA A C 1
ATOM 760 O O . ALA A 1 97 ? 2.677 1.641 -6.510 1.00 86.62 97 ALA A O 1
ATOM 761 N N . TRP A 1 98 ? 1.632 3.625 -6.512 1.00 86.38 98 TRP A N 1
ATOM 762 C CA . TRP A 1 98 ? 1.832 3.867 -7.946 1.00 86.38 98 TRP A CA 1
ATOM 763 C C . TRP A 1 98 ? 3.295 4.166 -8.294 1.00 86.38 98 TRP A C 1
ATOM 765 O O . TRP A 1 98 ? 3.799 3.679 -9.311 1.00 86.38 98 TRP A O 1
ATOM 775 N N . VAL A 1 99 ? 3.977 4.964 -7.465 1.00 86.44 99 VAL A N 1
ATOM 776 C CA . VAL A 1 99 ? 5.412 5.269 -7.616 1.00 86.44 99 VAL A CA 1
ATOM 777 C C . VAL A 1 99 ? 6.248 4.007 -7.424 1.00 86.44 99 VAL A C 1
ATOM 779 O O . VAL A 1 99 ? 7.185 3.775 -8.176 1.00 86.44 99 VAL A O 1
ATOM 782 N N . ASP A 1 100 ? 5.861 3.157 -6.487 1.00 84.62 100 ASP A N 1
ATOM 783 C CA . ASP A 1 100 ? 6.532 1.898 -6.210 1.00 84.62 100 ASP A CA 1
ATOM 784 C C . ASP A 1 100 ? 6.435 0.929 -7.399 1.00 84.62 100 ASP A C 1
ATOM 786 O O . ASP A 1 100 ? 7.441 0.516 -7.949 1.00 84.62 100 ASP A O 1
ATOM 790 N N . CYS A 1 101 ? 5.248 0.724 -7.983 1.00 78.94 101 CYS A N 1
ATOM 791 C CA . CYS A 1 101 ? 5.131 -0.059 -9.228 1.00 78.94 101 CYS A CA 1
ATOM 792 C C . CYS A 1 101 ? 5.977 0.494 -10.390 1.00 78.94 101 CYS A C 1
ATOM 794 O O . CYS A 1 101 ? 6.398 -0.250 -11.283 1.00 78.94 101 CYS A O 1
ATOM 796 N N . THR A 1 102 ? 6.224 1.803 -10.385 1.00 80.44 102 THR A N 1
ATOM 797 C CA . THR A 1 102 ? 7.048 2.460 -11.395 1.00 80.44 102 THR A CA 1
ATOM 798 C C . THR A 1 102 ? 8.522 2.076 -11.264 1.00 80.44 102 THR A C 1
ATOM 800 O O . THR A 1 102 ? 9.199 1.953 -12.287 1.00 80.44 102 THR A O 1
ATOM 803 N N . ASP A 1 103 ? 9.043 1.839 -10.057 1.00 81.69 103 ASP A N 1
ATOM 804 C CA . ASP A 1 103 ? 10.448 1.461 -9.881 1.00 81.69 103 ASP A CA 1
ATOM 805 C C . ASP A 1 103 ? 10.772 0.119 -10.557 1.00 81.69 103 ASP A C 1
ATOM 807 O O . ASP A 1 103 ? 11.766 0.013 -11.282 1.00 81.69 103 ASP A O 1
ATOM 811 N N . GLY A 1 104 ? 9.869 -0.856 -10.447 1.00 75.62 104 GLY A N 1
ATOM 812 C CA . GLY A 1 104 ? 10.016 -2.190 -11.000 1.00 75.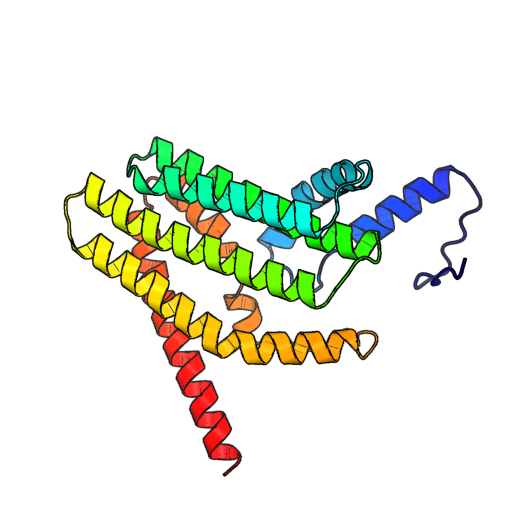62 104 GLY A CA 1
ATOM 813 C C . GLY A 1 104 ? 9.782 -2.200 -12.503 1.00 75.62 104 GLY A C 1
ATOM 814 O O . GLY A 1 104 ? 10.417 -2.966 -13.229 1.00 75.62 104 GLY A O 1
ATOM 815 N N . GLU A 1 105 ? 8.892 -1.344 -13.011 1.00 78.19 105 GLU A N 1
ATOM 816 C CA . GLU A 1 105 ? 8.763 -1.095 -14.452 1.00 78.19 105 GLU A CA 1
ATOM 817 C C . GLU A 1 105 ? 10.041 -0.461 -15.023 1.00 78.19 105 GLU A C 1
ATOM 819 O O . GLU A 1 105 ? 10.563 -0.933 -16.035 1.00 78.19 105 GLU A O 1
ATOM 824 N N . VAL A 1 106 ? 10.595 0.563 -14.364 1.00 79.19 106 VAL A N 1
ATOM 825 C CA . VAL A 1 106 ? 11.834 1.231 -14.792 1.00 79.19 106 VAL A CA 1
ATOM 826 C C . VAL A 1 106 ? 13.033 0.286 -14.706 1.00 79.19 106 VAL A C 1
ATOM 828 O O . VAL A 1 106 ? 13.847 0.273 -15.630 1.00 79.19 106 VAL A O 1
ATOM 831 N N . ALA A 1 107 ? 13.141 -0.532 -13.656 1.00 77.75 107 ALA A N 1
ATOM 832 C CA . ALA A 1 107 ? 14.200 -1.531 -13.512 1.00 77.75 107 ALA A CA 1
ATOM 833 C C . ALA A 1 107 ? 14.189 -2.533 -14.673 1.00 77.75 107 ALA A C 1
ATOM 835 O O . ALA A 1 107 ? 15.235 -2.780 -15.274 1.00 77.75 107 ALA A O 1
ATOM 836 N N . ARG A 1 108 ? 13.006 -3.032 -15.054 1.00 74.88 108 ARG A N 1
ATOM 837 C CA . ARG A 1 108 ? 12.831 -3.939 -16.201 1.00 74.88 108 ARG A CA 1
ATOM 838 C C . ARG A 1 108 ? 13.176 -3.282 -17.525 1.00 74.88 108 ARG A C 1
ATOM 840 O O . ARG A 1 108 ? 13.886 -3.866 -18.336 1.00 74.88 108 ARG A O 1
ATOM 847 N N . LEU A 1 109 ? 12.706 -2.057 -17.740 1.00 73.44 109 LEU A N 1
ATOM 848 C CA . LEU A 1 109 ? 12.904 -1.345 -19.004 1.00 73.44 109 LEU A CA 1
ATOM 849 C C . LEU A 1 109 ? 14.341 -0.848 -19.193 1.00 73.44 109 LEU A C 1
ATOM 851 O O . LEU A 1 109 ? 14.814 -0.785 -20.326 1.00 73.44 109 LEU A O 1
ATOM 855 N N . LYS A 1 110 ? 15.045 -0.510 -18.106 1.00 75.50 110 LYS A N 1
ATOM 856 C CA . LYS A 1 110 ? 16.470 -0.142 -18.134 1.00 75.50 110 LYS A CA 1
ATOM 857 C C . LYS A 1 110 ? 17.406 -1.354 -17.982 1.00 75.50 110 LYS A C 1
ATOM 859 O O . LYS A 1 110 ? 18.615 -1.160 -18.022 1.00 75.50 110 LYS A O 1
ATOM 864 N N . PHE A 1 111 ? 16.879 -2.574 -17.814 1.00 74.12 111 PHE A N 1
ATOM 865 C CA . PHE A 1 111 ? 17.648 -3.787 -17.483 1.00 74.12 111 PHE A CA 1
ATOM 866 C C . PHE A 1 111 ? 18.549 -3.620 -16.243 1.00 74.12 111 PHE A C 1
ATOM 868 O O . PHE A 1 111 ? 19.648 -4.163 -16.169 1.00 74.12 111 PHE A O 1
ATOM 875 N N . LEU A 1 112 ? 18.075 -2.849 -15.263 1.00 77.00 112 LEU A N 1
ATOM 876 C CA . LEU A 1 112 ? 18.745 -2.574 -13.987 1.00 77.00 112 LEU A CA 1
ATOM 877 C C . LEU A 1 112 ? 18.129 -3.381 -12.833 1.00 77.00 112 LEU A C 1
ATOM 879 O O . LEU A 1 112 ? 18.236 -2.991 -11.670 1.00 77.00 112 LEU A O 1
ATOM 883 N N . GLU A 1 113 ? 17.447 -4.486 -13.141 1.00 73.19 113 GLU A N 1
ATOM 884 C CA . GLU A 1 113 ? 16.942 -5.395 -12.117 1.00 73.19 113 GLU A CA 1
ATOM 885 C C . GLU A 1 113 ? 18.105 -5.954 -11.294 1.00 73.19 113 GLU A C 1
ATOM 887 O O . GLU A 1 113 ? 19.102 -6.444 -11.824 1.00 73.19 113 GLU A O 1
ATOM 892 N N . SER A 1 114 ? 17.982 -5.880 -9.971 1.00 77.56 114 SER A N 1
ATOM 893 C CA . SER A 1 114 ? 18.987 -6.409 -9.056 1.00 77.56 114 SER A CA 1
ATOM 894 C C . SER A 1 114 ? 18.322 -7.166 -7.917 1.00 77.56 114 SER A C 1
ATOM 896 O O . SER A 1 114 ? 17.238 -6.800 -7.455 1.00 77.56 114 SER A O 1
ATOM 898 N N . LYS A 1 115 ? 18.993 -8.216 -7.425 1.00 75.00 115 LYS A N 1
ATOM 899 C CA . LYS A 1 115 ? 18.534 -8.969 -6.247 1.00 75.00 115 LYS A CA 1
ATOM 900 C C . LYS A 1 115 ? 18.358 -8.049 -5.037 1.00 75.00 115 LYS A C 1
ATOM 902 O O . LYS A 1 115 ? 17.337 -8.110 -4.363 1.00 75.00 115 LYS A O 1
ATOM 907 N N . ILE A 1 116 ? 19.338 -7.170 -4.811 1.00 78.44 116 ILE A N 1
ATOM 908 C CA . ILE A 1 116 ? 19.352 -6.226 -3.689 1.00 78.44 116 ILE A CA 1
ATOM 909 C C . ILE A 1 116 ? 18.185 -5.240 -3.799 1.00 78.44 116 ILE A C 1
ATOM 911 O O . ILE A 1 116 ? 17.449 -5.087 -2.831 1.00 78.44 116 ILE A O 1
ATOM 915 N N . GLY A 1 117 ? 17.965 -4.631 -4.971 1.00 76.19 117 GLY A N 1
ATOM 916 C CA . GLY A 1 117 ? 16.832 -3.723 -5.186 1.00 76.19 117 GLY A CA 1
ATOM 917 C C . GLY A 1 117 ? 15.491 -4.425 -4.986 1.00 76.19 117 GLY A C 1
ATOM 918 O O . GLY A 1 117 ? 14.594 -3.896 -4.347 1.00 76.19 117 GLY A O 1
ATOM 919 N N . GLY A 1 118 ? 15.391 -5.680 -5.423 1.00 76.31 118 GLY A N 1
ATOM 920 C CA . GLY A 1 118 ? 14.196 -6.479 -5.219 1.00 76.31 118 GLY A CA 1
ATOM 921 C C . GLY A 1 118 ? 13.913 -6.887 -3.768 1.00 76.31 118 GLY A C 1
ATOM 922 O O . GLY A 1 118 ? 12.758 -7.166 -3.462 1.00 76.31 118 GLY A O 1
ATOM 923 N N . ILE A 1 119 ? 14.929 -6.990 -2.908 1.00 78.69 119 ILE A N 1
ATOM 924 C CA . ILE A 1 119 ? 14.756 -7.203 -1.461 1.00 78.69 119 ILE A CA 1
ATOM 925 C C . ILE A 1 119 ? 14.412 -5.876 -0.783 1.00 78.69 119 ILE A C 1
ATOM 927 O O . ILE A 1 119 ? 13.549 -5.848 0.090 1.00 78.69 119 ILE A O 1
ATOM 931 N N . LEU A 1 120 ? 15.065 -4.789 -1.203 1.00 82.50 120 LEU A N 1
ATOM 932 C CA . LEU A 1 120 ? 14.815 -3.442 -0.699 1.00 82.50 120 LEU A CA 1
ATOM 933 C C . LEU A 1 120 ? 13.351 -3.039 -0.898 1.00 82.50 120 LEU A C 1
ATOM 935 O O . LEU A 1 120 ? 12.715 -2.657 0.072 1.00 82.50 120 LEU A O 1
ATOM 939 N N . ASP A 1 121 ? 12.818 -3.214 -2.107 1.00 82.75 121 ASP A N 1
ATOM 940 C CA . ASP A 1 121 ? 11.410 -2.993 -2.463 1.00 82.75 121 ASP A CA 1
ATOM 941 C C . ASP A 1 121 ? 10.448 -3.707 -1.491 1.00 82.75 121 ASP A C 1
ATOM 943 O O . ASP A 1 121 ? 9.649 -3.079 -0.798 1.00 82.75 121 ASP A O 1
ATOM 947 N N . ILE A 1 122 ? 10.644 -5.016 -1.294 1.00 81.31 122 ILE A N 1
ATOM 948 C CA . ILE A 1 122 ? 9.846 -5.819 -0.355 1.00 81.31 122 ILE A CA 1
ATOM 949 C C . ILE A 1 122 ? 9.922 -5.269 1.081 1.00 81.31 122 ILE A C 1
ATOM 951 O O . ILE A 1 122 ? 8.910 -5.228 1.784 1.00 81.31 122 ILE A O 1
ATOM 955 N N . ILE A 1 123 ? 11.111 -4.892 1.557 1.00 85.38 123 ILE A N 1
ATOM 956 C CA . ILE A 1 123 ? 11.287 -4.361 2.917 1.00 85.38 123 ILE A CA 1
ATOM 957 C C . ILE A 1 123 ? 10.608 -2.994 3.048 1.00 85.38 123 ILE A C 1
ATOM 959 O O . ILE A 1 123 ? 9.920 -2.754 4.041 1.00 85.38 123 ILE A O 1
ATOM 963 N N . CYS A 1 124 ? 10.787 -2.115 2.062 1.00 87.25 124 CYS A N 1
ATOM 964 C CA . CYS A 1 124 ? 10.210 -0.776 2.038 1.00 87.25 124 CYS A CA 1
ATOM 965 C C . CYS A 1 124 ? 8.677 -0.821 2.029 1.00 87.25 124 CYS A C 1
ATOM 967 O O . CYS A 1 124 ? 8.063 -0.151 2.859 1.00 87.25 124 CYS A O 1
ATOM 969 N N . ASP A 1 125 ? 8.070 -1.656 1.185 1.00 85.06 125 ASP A N 1
ATOM 970 C CA . ASP A 1 125 ? 6.612 -1.818 1.098 1.00 85.06 125 ASP A CA 1
ATOM 971 C C . ASP A 1 125 ? 6.017 -2.271 2.444 1.00 85.06 125 ASP A C 1
ATOM 973 O O . ASP A 1 125 ? 5.108 -1.651 3.000 1.00 85.06 125 ASP A O 1
ATOM 977 N N . ASN A 1 126 ? 6.617 -3.295 3.061 1.00 86.88 126 ASN A N 1
ATOM 978 C CA . ASN A 1 126 ? 6.164 -3.785 4.366 1.00 86.88 126 ASN A CA 1
ATOM 979 C C . ASN A 1 126 ? 6.375 -2.762 5.490 1.00 86.88 126 ASN A C 1
ATOM 981 O O . ASN A 1 126 ? 5.526 -2.640 6.374 1.00 86.88 126 ASN A O 1
ATOM 985 N N . LEU A 1 127 ? 7.473 -2.001 5.457 1.00 90.88 12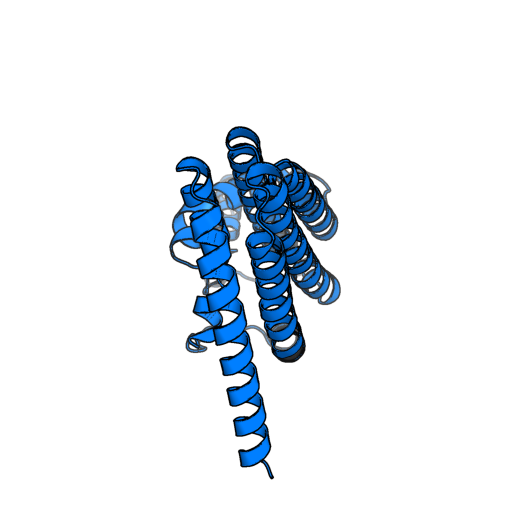7 LEU A N 1
ATOM 986 C CA . LEU A 1 127 ? 7.723 -0.942 6.433 1.00 90.88 127 LEU A CA 1
ATOM 987 C C . LEU A 1 127 ? 6.635 0.139 6.371 1.00 90.88 127 LEU A C 1
ATOM 989 O O . LEU A 1 127 ? 6.135 0.558 7.418 1.00 90.88 127 LEU A O 1
ATOM 993 N N . VAL A 1 128 ? 6.228 0.549 5.164 1.00 91.62 128 VAL A N 1
ATOM 994 C CA . VAL A 1 128 ? 5.104 1.478 4.971 1.00 91.62 128 VAL A CA 1
ATOM 995 C C . VAL A 1 128 ? 3.812 0.873 5.515 1.00 91.62 128 VAL A C 1
ATOM 997 O O . VAL A 1 128 ? 3.100 1.548 6.258 1.00 91.62 128 VAL A O 1
ATOM 1000 N N . HIS A 1 129 ? 3.520 -0.398 5.227 1.00 90.12 129 HIS A N 1
ATOM 1001 C CA . HIS A 1 129 ? 2.311 -1.062 5.728 1.00 90.12 129 HIS A CA 1
ATOM 1002 C C . HIS A 1 129 ? 2.247 -1.074 7.259 1.00 90.12 129 HIS A C 1
ATOM 1004 O O . HIS A 1 129 ? 1.225 -0.702 7.839 1.00 90.12 129 HIS A O 1
ATOM 1010 N N . PHE A 1 130 ? 3.343 -1.441 7.929 1.00 91.62 130 PHE A N 1
ATOM 1011 C CA . PHE A 1 130 ? 3.398 -1.444 9.392 1.00 91.62 130 PHE A CA 1
ATOM 1012 C C . PHE A 1 130 ? 3.216 -0.036 9.964 1.00 91.62 130 PHE A C 1
ATOM 1014 O O . PHE A 1 130 ? 2.446 0.143 10.910 1.00 91.62 130 PHE A O 1
ATOM 1021 N N . ALA A 1 131 ? 3.871 0.964 9.367 1.00 94.50 131 ALA A N 1
ATOM 1022 C CA . ALA A 1 131 ? 3.742 2.355 9.785 1.00 94.50 131 ALA A CA 1
ATOM 1023 C C . ALA A 1 131 ? 2.300 2.863 9.640 1.00 94.50 131 ALA A C 1
ATOM 1025 O O . ALA A 1 131 ? 1.773 3.476 10.567 1.00 94.50 131 ALA A O 1
ATOM 1026 N N . VAL A 1 132 ? 1.637 2.566 8.519 1.00 94.12 132 VAL A N 1
ATOM 1027 C CA . VAL A 1 132 ? 0.247 2.968 8.260 1.00 94.12 132 VAL A CA 1
ATOM 1028 C C . VAL A 1 132 ? -0.723 2.282 9.220 1.00 94.12 132 VAL A C 1
ATOM 1030 O O . VAL A 1 132 ? -1.565 2.958 9.806 1.00 94.12 132 VAL A O 1
ATOM 1033 N N . PHE A 1 133 ? -0.614 0.967 9.435 1.00 93.38 133 PHE A N 1
ATOM 1034 C CA . PHE A 1 133 ? -1.514 0.252 10.352 1.00 93.38 133 PHE A CA 1
ATOM 1035 C C . PHE A 1 133 ? -1.371 0.734 11.793 1.00 93.38 133 PHE A C 1
ATOM 1037 O O . PHE A 1 133 ? -2.375 0.947 12.478 1.00 93.38 133 PHE A O 1
ATOM 1044 N N . PHE A 1 134 ? -0.135 0.970 12.234 1.00 94.69 134 PHE A N 1
ATOM 1045 C CA . PHE A 1 134 ? 0.126 1.565 13.538 1.00 94.69 134 PHE A CA 1
ATOM 1046 C C . PHE A 1 134 ? -0.455 2.982 13.637 1.00 94.69 134 PHE A C 1
ATOM 1048 O O . PHE A 1 134 ? -1.166 3.296 14.594 1.00 94.69 134 PHE A O 1
ATOM 1055 N N . ALA A 1 135 ? -0.208 3.824 12.629 1.00 95.38 135 ALA A N 1
ATOM 1056 C CA . ALA A 1 135 ? -0.691 5.199 12.594 1.00 95.38 135 ALA A CA 1
ATOM 1057 C C . ALA A 1 135 ? -2.220 5.290 12.605 1.00 95.38 135 ALA A C 1
ATOM 1059 O O . ALA A 1 135 ? -2.764 6.114 13.333 1.00 95.38 135 ALA A O 1
ATOM 1060 N N . ILE A 1 136 ? -2.919 4.426 11.864 1.00 94.19 136 ILE A N 1
ATOM 1061 C CA . ILE A 1 136 ? -4.386 4.358 11.873 1.00 94.19 136 ILE A CA 1
ATOM 1062 C C . ILE A 1 136 ? -4.906 4.007 13.271 1.00 94.19 136 ILE A C 1
ATOM 1064 O O . ILE A 1 136 ? -5.806 4.681 13.773 1.00 94.19 136 ILE A O 1
ATOM 1068 N N . GLY A 1 137 ? -4.336 2.986 13.921 1.00 93.88 137 GLY A N 1
ATOM 1069 C CA . GLY A 1 137 ? -4.737 2.597 15.277 1.00 93.88 137 GLY A CA 1
ATOM 1070 C C . GLY A 1 137 ? -4.536 3.728 16.291 1.00 93.88 137 GLY A C 1
ATOM 1071 O O . GLY A 1 137 ? -5.439 4.043 17.067 1.00 93.88 137 GLY A O 1
ATOM 1072 N N . MET A 1 138 ? -3.381 4.398 16.233 1.00 95.00 138 MET A N 1
ATOM 1073 C CA . MET A 1 138 ? -3.059 5.537 17.101 1.00 95.00 138 MET A CA 1
ATOM 1074 C C . MET A 1 138 ? -3.890 6.791 16.794 1.00 95.00 138 MET A C 1
ATOM 1076 O O . MET A 1 138 ? -4.266 7.514 17.717 1.00 95.00 138 MET A O 1
ATOM 1080 N N . GLY A 1 139 ? -4.195 7.057 15.524 1.00 93.69 139 GLY A N 1
ATOM 1081 C CA . GLY A 1 139 ? -5.041 8.177 15.110 1.00 93.69 139 GLY A CA 1
ATOM 1082 C C . GLY A 1 139 ? -6.491 7.994 15.554 1.00 93.69 139 GLY A C 1
ATOM 1083 O O . GLY A 1 139 ? -7.096 8.914 16.104 1.00 93.69 139 GLY A O 1
ATOM 1084 N N . LEU A 1 140 ? -7.037 6.783 15.412 1.00 93.25 140 LEU A N 1
ATOM 1085 C CA . LEU A 1 140 ? -8.372 6.450 15.917 1.00 93.25 140 LEU A CA 1
ATOM 1086 C C . LEU A 1 140 ? -8.439 6.511 17.445 1.00 93.25 140 LEU A C 1
ATOM 1088 O O . LEU A 1 140 ? -9.432 6.998 17.987 1.00 93.25 140 LEU A O 1
ATOM 1092 N N . TYR A 1 141 ? -7.384 6.082 18.144 1.00 94.31 141 TYR A N 1
ATOM 1093 C CA . TYR A 1 141 ? -7.281 6.251 19.594 1.00 94.31 141 TYR A CA 1
ATOM 1094 C C . TYR A 1 141 ? -7.336 7.727 19.999 1.00 94.31 141 TYR A C 1
ATOM 1096 O O . TYR A 1 141 ? -8.135 8.084 20.859 1.00 94.31 141 TYR A O 1
ATOM 1104 N N . GLN A 1 142 ? -6.566 8.601 19.344 1.00 91.50 142 GLN A N 1
ATOM 1105 C CA . GLN A 1 142 ? -6.600 10.040 19.630 1.00 91.50 142 GLN A CA 1
ATOM 1106 C C . GLN A 1 142 ? -7.974 10.665 19.358 1.00 91.50 142 GLN A C 1
ATOM 1108 O O . GLN A 1 142 ? -8.415 11.519 20.122 1.00 91.50 142 GLN A O 1
ATOM 1113 N N . SER A 1 143 ? -8.675 10.225 18.308 1.00 90.06 143 SER A N 1
ATOM 1114 C CA . SER A 1 143 ? -9.998 10.764 17.971 1.00 90.06 143 SER A CA 1
ATOM 1115 C C . SER A 1 143 ? -11.131 10.246 18.861 1.00 90.06 143 SER A C 1
ATOM 1117 O O . SER A 1 143 ? -12.132 10.943 19.011 1.00 90.06 143 SER A O 1
ATOM 1119 N N . THR A 1 144 ? -11.039 9.023 19.387 1.00 90.06 144 THR A N 1
ATOM 1120 C CA . THR A 1 144 ? -12.154 8.366 20.104 1.00 90.06 144 THR A CA 1
ATOM 1121 C C . THR A 1 144 ? -11.900 8.172 21.597 1.00 90.06 144 THR A C 1
ATOM 1123 O O . THR A 1 144 ? -12.842 7.936 22.347 1.00 90.06 144 THR A O 1
ATOM 1126 N N . GLY A 1 145 ? -10.640 8.221 22.033 1.00 89.38 145 GLY A N 1
ATOM 1127 C CA . GLY A 1 145 ? -10.207 7.894 23.393 1.00 89.38 145 GLY A CA 1
ATOM 1128 C C . GLY A 1 145 ? -10.270 6.402 23.743 1.00 89.38 145 GLY A C 1
ATOM 1129 O O . GLY A 1 145 ? -10.022 6.038 24.890 1.00 89.38 145 GLY A O 1
ATOM 1130 N N . ASN A 1 146 ? -10.614 5.519 22.797 1.00 91.69 146 ASN A N 1
ATOM 1131 C CA . ASN A 1 146 ? -10.807 4.099 23.085 1.00 91.69 146 ASN A CA 1
ATOM 1132 C C . ASN A 1 146 ? -9.529 3.280 22.839 1.00 91.69 146 ASN A C 1
ATOM 1134 O O . ASN A 1 146 ? -9.071 3.134 21.703 1.00 91.69 146 ASN A O 1
ATOM 1138 N N . ASN A 1 147 ? -9.003 2.671 23.905 1.00 93.31 147 ASN A N 1
ATOM 1139 C CA . ASN A 1 147 ? -7.802 1.826 23.877 1.00 93.31 147 ASN A CA 1
ATOM 1140 C C . ASN A 1 147 ? -7.910 0.619 22.929 1.00 93.31 147 ASN A C 1
ATOM 1142 O O . ASN A 1 147 ? -6.882 0.068 22.529 1.00 93.31 147 ASN A O 1
ATOM 1146 N N . ILE A 1 148 ? -9.125 0.212 22.533 1.00 93.69 148 ILE A N 1
ATOM 1147 C CA . ILE A 1 148 ? -9.318 -0.888 21.581 1.00 93.69 148 ILE A CA 1
ATOM 1148 C C . ILE A 1 148 ? -8.592 -0.633 20.257 1.00 93.69 148 ILE A C 1
ATOM 1150 O O . ILE A 1 148 ? -8.044 -1.564 19.677 1.00 93.69 148 ILE A O 1
ATOM 1154 N N . PHE A 1 149 ? -8.517 0.619 19.795 1.00 92.62 149 PHE A N 1
ATOM 1155 C CA . PHE A 1 149 ? -7.889 0.946 18.514 1.00 92.62 149 PHE A CA 1
ATOM 1156 C C . PHE A 1 149 ? -6.366 0.816 18.547 1.00 92.62 149 PHE A C 1
ATOM 1158 O O . PHE A 1 149 ? -5.770 0.421 17.545 1.00 92.62 149 PHE A O 1
ATOM 1165 N N . VAL A 1 150 ? -5.743 1.044 19.708 1.00 92.75 150 VAL A N 1
ATOM 1166 C CA . VAL A 1 150 ? -4.314 0.765 19.914 1.00 92.75 150 VAL A CA 1
ATOM 1167 C C . VAL A 1 150 ? -4.060 -0.737 19.819 1.00 92.75 150 VAL A C 1
ATOM 1169 O O . VAL A 1 150 ? -3.146 -1.165 19.115 1.00 92.75 150 VAL A O 1
ATOM 1172 N N . LEU A 1 151 ? -4.906 -1.547 20.466 1.00 94.00 151 LEU A N 1
ATOM 1173 C CA . LEU A 1 151 ? -4.814 -3.006 20.394 1.00 94.00 151 LEU A CA 1
ATOM 1174 C C . LEU A 1 151 ? -5.024 -3.514 18.961 1.00 94.00 151 LEU A C 1
ATOM 1176 O O . LEU A 1 151 ? -4.256 -4.351 18.498 1.00 94.00 151 LEU A O 1
ATOM 1180 N N . LEU A 1 152 ? -6.021 -2.996 18.239 1.00 93.06 152 LEU A N 1
ATOM 1181 C CA . LEU A 1 152 ? -6.280 -3.368 16.844 1.00 93.06 152 LEU A CA 1
ATOM 1182 C C . LEU A 1 152 ? -5.113 -2.988 15.928 1.00 93.06 152 LEU A C 1
ATOM 1184 O O . LEU A 1 152 ? -4.703 -3.805 15.107 1.00 93.06 152 LEU A O 1
ATOM 1188 N N . GLY A 1 153 ? -4.537 -1.794 16.097 1.00 92.50 153 GLY A N 1
ATOM 1189 C CA . GLY A 1 153 ? -3.332 -1.380 15.376 1.00 92.50 153 GLY A CA 1
ATOM 1190 C C . GLY A 1 153 ? -2.149 -2.311 15.649 1.00 92.50 153 GLY A C 1
ATOM 1191 O O . GLY A 1 153 ? -1.508 -2.791 14.714 1.00 92.50 153 GLY A O 1
ATOM 1192 N N . ALA A 1 154 ? -1.902 -2.641 16.919 1.00 93.38 154 ALA A N 1
ATOM 1193 C CA . ALA A 1 154 ? -0.843 -3.568 17.313 1.00 93.38 154 ALA A CA 1
ATOM 1194 C C . ALA A 1 154 ? -1.061 -4.980 16.743 1.00 93.38 154 ALA A C 1
ATOM 1196 O O . ALA A 1 154 ? -0.129 -5.573 16.201 1.00 93.38 154 ALA A O 1
ATOM 1197 N N . LEU A 1 155 ? -2.291 -5.500 16.800 1.00 93.00 155 LEU A N 1
ATOM 1198 C CA . LEU A 1 155 ? -2.650 -6.799 16.225 1.00 93.00 155 LEU A CA 1
ATOM 1199 C 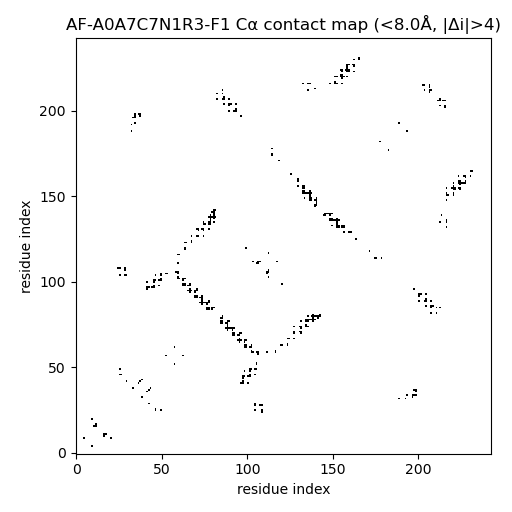C . LEU A 1 155 ? -2.492 -6.815 14.703 1.00 93.00 155 LEU A C 1
ATOM 1201 O O . LEU A 1 155 ? -1.984 -7.797 14.160 1.00 93.00 155 LEU A O 1
ATOM 1205 N N . ALA A 1 156 ? -2.884 -5.742 14.012 1.00 91.94 156 ALA A N 1
ATOM 1206 C CA . ALA A 1 156 ? -2.713 -5.619 12.568 1.00 91.94 156 ALA A CA 1
ATOM 1207 C C . ALA A 1 156 ? -1.232 -5.674 12.169 1.00 91.94 156 ALA A C 1
ATOM 1209 O O . ALA A 1 156 ? -0.876 -6.441 11.269 1.00 91.94 156 ALA A O 1
ATOM 1210 N N . VAL A 1 157 ? -0.368 -4.927 12.869 1.00 92.88 157 VAL A N 1
ATOM 1211 C CA . VAL A 1 157 ? 1.089 -4.952 12.658 1.00 92.88 157 VAL A CA 1
ATOM 1212 C C . VAL A 1 157 ? 1.659 -6.332 12.970 1.00 92.88 157 VAL A C 1
ATOM 1214 O O . VAL A 1 157 ? 2.403 -6.876 12.161 1.00 92.88 157 VAL A O 1
ATOM 1217 N N . PHE A 1 158 ? 1.275 -6.933 14.095 1.00 91.75 158 PHE A N 1
ATOM 1218 C CA . PHE A 1 158 ? 1.778 -8.237 14.522 1.00 91.75 158 PHE A CA 1
ATOM 1219 C C . PHE A 1 158 ? 1.453 -9.353 13.519 1.00 91.75 158 PHE A C 1
ATOM 1221 O O . PHE A 1 158 ? 2.353 -10.072 13.082 1.00 91.75 158 PHE A O 1
ATOM 1228 N N . GLY A 1 159 ? 0.191 -9.464 13.089 1.00 87.19 159 GLY A N 1
ATOM 1229 C CA . GLY A 1 159 ? -0.221 -10.462 12.097 1.00 87.19 159 GLY A CA 1
ATOM 1230 C C . GLY A 1 159 ? 0.475 -10.262 10.747 1.00 87.19 159 GLY A C 1
ATOM 1231 O O . GLY A 1 159 ? 0.923 -11.224 10.114 1.00 87.19 159 GLY A O 1
ATOM 1232 N N . SER A 1 160 ? 0.646 -9.005 10.334 1.00 86.81 160 SER A N 1
ATOM 1233 C CA . SER A 1 160 ? 1.349 -8.667 9.092 1.00 86.81 160 SER A CA 1
ATOM 1234 C C . SER A 1 160 ? 2.844 -8.990 9.183 1.00 86.81 160 SER A C 1
ATOM 1236 O O . SER A 1 160 ? 3.405 -9.554 8.247 1.00 86.81 160 SER A O 1
ATOM 1238 N N . LEU A 1 161 ? 3.477 -8.728 10.330 1.00 89.12 161 LEU A N 1
ATOM 1239 C CA . LEU A 1 161 ? 4.884 -9.034 10.578 1.00 89.12 161 LEU A CA 1
ATOM 1240 C C . LEU A 1 161 ? 5.149 -10.543 10.583 1.00 89.12 161 LEU A C 1
ATOM 1242 O O . LEU A 1 161 ? 6.100 -10.990 9.949 1.00 89.12 161 LEU A O 1
ATOM 1246 N N . ILE A 1 162 ? 4.304 -11.345 11.240 1.00 87.06 162 ILE A N 1
ATOM 1247 C CA . ILE A 1 162 ? 4.433 -12.812 11.199 1.00 87.06 162 ILE A CA 1
ATOM 1248 C C . ILE A 1 162 ? 4.303 -13.314 9.764 1.00 87.06 162 ILE A C 1
ATOM 1250 O O . ILE A 1 162 ? 5.131 -14.101 9.304 1.00 87.06 162 ILE A O 1
ATOM 1254 N N . SER A 1 163 ? 3.282 -12.844 9.046 1.00 83.75 163 SER A N 1
ATOM 1255 C CA . SER A 1 163 ? 3.057 -13.229 7.651 1.00 83.75 163 SER A CA 1
ATOM 1256 C C . SER A 1 163 ? 4.270 -12.885 6.785 1.00 83.75 163 SER A C 1
ATOM 1258 O O . SER A 1 163 ? 4.735 -13.725 6.014 1.00 83.75 163 SER A O 1
ATOM 1260 N N . PHE A 1 164 ? 4.840 -11.694 6.982 1.00 83.94 164 PHE A N 1
ATOM 1261 C CA . PHE A 1 164 ? 6.061 -11.254 6.322 1.00 83.94 164 PHE A CA 1
ATOM 1262 C C . PHE A 1 164 ? 7.263 -12.147 6.653 1.00 83.94 164 PHE A C 1
ATOM 1264 O O . PHE A 1 164 ? 7.922 -12.627 5.737 1.00 83.94 164 PHE A O 1
ATOM 1271 N N . LEU A 1 165 ? 7.539 -12.430 7.929 1.00 84.06 165 LEU A N 1
ATOM 1272 C CA . LEU A 1 165 ? 8.677 -13.265 8.342 1.00 84.06 165 LEU A CA 1
ATOM 1273 C C . LEU A 1 165 ? 8.585 -14.697 7.802 1.00 84.06 165 LEU A C 1
ATOM 1275 O O . LEU A 1 165 ? 9.594 -15.303 7.441 1.00 84.06 165 LEU A O 1
ATOM 1279 N N . LEU A 1 166 ? 7.375 -15.254 7.734 1.00 79.38 166 LEU A N 1
ATOM 1280 C CA . LEU A 1 166 ? 7.162 -16.592 7.191 1.00 79.38 166 LEU A CA 1
ATOM 1281 C C . LEU A 1 166 ? 7.356 -16.627 5.677 1.00 79.38 166 LEU A C 1
ATOM 1283 O O . LEU A 1 166 ? 7.944 -17.585 5.168 1.00 79.38 166 LEU A O 1
ATOM 1287 N N . LEU A 1 167 ? 6.876 -15.598 4.978 1.00 76.12 167 LEU A N 1
ATOM 1288 C CA . LEU A 1 167 ? 6.860 -15.543 3.522 1.00 76.12 167 LEU A CA 1
ATOM 1289 C C . LEU A 1 167 ? 8.168 -15.000 2.926 1.00 76.12 167 LEU A C 1
ATOM 1291 O O . LEU A 1 167 ? 8.525 -15.398 1.820 1.00 76.12 167 LEU A O 1
ATOM 1295 N N . SER A 1 168 ? 8.911 -14.158 3.651 1.00 70.88 168 SER A N 1
ATOM 1296 C CA . SER A 1 168 ? 10.149 -13.523 3.179 1.00 70.88 168 SER A CA 1
ATOM 1297 C C . SER A 1 168 ? 11.183 -14.556 2.736 1.00 70.88 168 SER A C 1
ATOM 1299 O O . SER A 1 168 ? 11.686 -14.453 1.623 1.00 70.88 168 SER A O 1
ATOM 1301 N N . SER A 1 169 ? 11.408 -15.608 3.532 1.00 67.44 169 SER A N 1
ATOM 1302 C CA . SER A 1 169 ? 12.277 -16.738 3.156 1.00 67.44 169 SER A CA 1
ATOM 1303 C C . SER A 1 169 ? 11.868 -17.366 1.816 1.00 67.44 169 SER A C 1
ATOM 1305 O O . SER A 1 169 ? 12.664 -17.447 0.889 1.00 67.44 169 SER A O 1
ATOM 1307 N N . SER A 1 170 ? 10.584 -17.694 1.653 1.00 67.31 170 SER A N 1
ATOM 1308 C CA . SER A 1 170 ? 10.065 -18.319 0.431 1.00 67.31 170 SER A CA 1
ATOM 1309 C C . SER A 1 170 ? 10.041 -17.388 -0.787 1.00 67.31 170 SER A C 1
ATOM 1311 O O . SER A 1 170 ? 10.159 -17.865 -1.917 1.00 67.31 170 SER A O 1
ATOM 1313 N N . ILE A 1 171 ? 9.849 -16.078 -0.596 1.00 65.88 171 ILE A N 1
ATOM 1314 C CA . ILE A 1 171 ? 9.897 -15.094 -1.688 1.00 65.88 171 ILE A CA 1
ATOM 1315 C C . ILE A 1 171 ? 11.336 -14.887 -2.144 1.00 65.88 171 ILE A C 1
ATOM 1317 O O . ILE A 1 171 ? 11.572 -14.871 -3.350 1.00 65.88 171 ILE A O 1
ATOM 1321 N N . ILE A 1 172 ? 12.279 -14.751 -1.208 1.00 64.38 172 ILE A N 1
ATOM 1322 C CA . ILE A 1 172 ? 13.700 -14.581 -1.523 1.00 64.38 172 ILE A CA 1
ATOM 1323 C C . ILE A 1 172 ? 14.182 -15.796 -2.321 1.00 64.38 172 ILE A C 1
ATOM 1325 O O . ILE A 1 172 ? 14.672 -15.608 -3.432 1.00 64.38 172 ILE A O 1
ATOM 1329 N N . ASP A 1 173 ? 13.896 -17.017 -1.859 1.00 64.38 173 ASP A N 1
ATOM 1330 C CA . ASP A 1 173 ? 14.261 -18.256 -2.562 1.00 64.38 173 ASP A CA 1
ATOM 1331 C C . ASP A 1 173 ? 13.642 -18.334 -3.971 1.00 64.38 173 ASP A C 1
ATOM 1333 O O . ASP A 1 173 ? 14.314 -18.661 -4.952 1.00 64.38 173 ASP A O 1
ATOM 1337 N N . LYS A 1 174 ? 12.353 -17.987 -4.120 1.00 64.62 174 LYS A N 1
ATOM 1338 C CA . LYS A 1 174 ? 11.694 -17.939 -5.441 1.00 64.62 174 LYS A CA 1
ATOM 1339 C C . LYS A 1 174 ? 12.329 -16.892 -6.361 1.00 64.62 174 LYS A C 1
ATOM 1341 O O . LYS A 1 174 ? 12.466 -17.149 -7.557 1.00 64.62 174 LYS A O 1
ATOM 1346 N N . LYS A 1 175 ? 12.690 -15.723 -5.829 1.00 60.81 175 LYS A N 1
ATOM 1347 C CA . LYS A 1 175 ? 13.291 -14.614 -6.586 1.00 60.81 175 LYS A CA 1
ATOM 1348 C C . LYS A 1 175 ? 14.730 -14.945 -6.992 1.00 60.81 175 LYS A C 1
ATOM 1350 O O . LYS A 1 175 ? 15.128 -14.616 -8.107 1.00 60.81 175 LYS A O 1
ATOM 1355 N N . GLU A 1 176 ? 15.470 -15.679 -6.160 1.00 58.59 176 GLU A N 1
ATOM 1356 C CA . GLU A 1 176 ? 16.775 -16.244 -6.515 1.00 58.59 176 GLU A CA 1
ATOM 1357 C C . GLU A 1 176 ? 16.673 -17.223 -7.689 1.00 58.59 176 GLU A C 1
ATOM 1359 O O . GLU A 1 176 ? 17.411 -17.090 -8.666 1.00 58.59 176 GLU A O 1
ATOM 1364 N N . MET A 1 177 ? 15.715 -18.151 -7.632 1.00 56.12 177 MET A N 1
ATOM 1365 C CA . MET A 1 177 ? 15.485 -19.149 -8.684 1.00 56.12 177 MET A CA 1
ATOM 1366 C C . MET A 1 177 ? 15.010 -18.517 -10.003 1.00 56.12 177 MET A C 1
ATOM 1368 O O . MET A 1 177 ? 15.417 -18.957 -11.078 1.00 56.12 177 MET A O 1
ATOM 1372 N N . ALA A 1 178 ? 14.183 -17.467 -9.937 1.00 56.69 178 ALA A N 1
ATOM 1373 C CA . ALA A 1 178 ? 13.718 -16.717 -11.108 1.00 56.69 178 ALA A CA 1
ATOM 1374 C C . ALA A 1 178 ? 14.813 -15.835 -11.735 1.00 56.69 178 ALA A C 1
ATOM 1376 O O . ALA A 1 178 ? 14.806 -15.613 -12.939 1.00 56.69 178 ALA A O 1
ATOM 1377 N N . SER A 1 179 ? 15.775 -15.354 -10.941 1.00 48.06 179 SER A N 1
ATOM 1378 C CA . SER A 1 179 ? 16.942 -14.626 -11.452 1.00 48.06 179 SER A CA 1
ATOM 1379 C C . SER A 1 179 ? 17.974 -15.549 -12.116 1.00 48.06 179 SER A C 1
ATOM 1381 O O . SER A 1 179 ? 18.796 -15.061 -12.887 1.00 48.06 179 SER A O 1
ATOM 1383 N N . ALA A 1 180 ? 17.959 -16.852 -11.809 1.00 52.25 180 ALA A N 1
ATOM 1384 C CA . ALA A 1 180 ? 18.894 -17.843 -12.348 1.00 52.25 180 ALA A CA 1
ATOM 1385 C C . ALA A 1 180 ? 18.400 -18.535 -13.635 1.00 52.25 180 ALA A C 1
ATOM 1387 O O . ALA A 1 180 ? 19.218 -19.038 -14.399 1.00 52.25 180 ALA A O 1
ATOM 1388 N N . ASN A 1 181 ? 17.090 -18.539 -13.905 1.00 41.97 181 ASN A N 1
ATOM 1389 C CA . ASN A 1 181 ? 16.489 -19.144 -15.097 1.00 41.97 181 ASN A CA 1
ATOM 1390 C C . ASN A 1 181 ? 15.555 -18.149 -15.794 1.00 41.97 181 ASN A C 1
ATOM 1392 O O . ASN A 1 181 ? 14.677 -17.567 -15.162 1.00 41.97 181 ASN A O 1
ATOM 1396 N N . THR A 1 182 ? 15.696 -17.989 -17.112 1.00 45.03 182 THR A N 1
ATOM 1397 C CA . THR A 1 182 ? 14.734 -17.231 -17.924 1.00 45.03 182 THR A CA 1
ATOM 1398 C C . THR A 1 182 ? 13.331 -17.829 -17.752 1.00 45.03 182 THR A C 1
ATOM 1400 O O . THR A 1 182 ? 13.123 -19.030 -17.900 1.00 45.03 182 THR A O 1
ATOM 1403 N N . ALA A 1 183 ? 12.384 -16.981 -17.350 1.00 40.06 183 ALA A N 1
ATOM 1404 C CA . ALA A 1 183 ? 11.091 -17.369 -16.796 1.00 40.06 183 ALA A CA 1
ATOM 1405 C C . ALA A 1 183 ? 10.240 -18.280 -17.707 1.00 40.06 183 ALA A C 1
ATOM 1407 O O . ALA A 1 183 ? 9.972 -17.948 -18.863 1.00 40.06 183 ALA A O 1
ATOM 1408 N N . ASP A 1 184 ? 9.717 -19.369 -17.134 1.00 33.12 184 ASP A N 1
ATOM 1409 C CA . ASP A 1 184 ? 8.671 -20.205 -17.733 1.00 33.12 184 ASP A CA 1
ATOM 1410 C C . ASP A 1 184 ? 7.281 -19.716 -17.242 1.00 33.12 184 ASP A C 1
ATOM 1412 O O . ASP A 1 184 ? 7.019 -19.708 -16.033 1.00 33.12 184 ASP A O 1
ATOM 1416 N N . PRO A 1 185 ? 6.370 -19.248 -18.123 1.00 38.12 185 PRO A N 1
ATOM 1417 C CA . PRO A 1 185 ? 5.226 -18.401 -17.760 1.00 38.12 185 PRO A CA 1
ATOM 1418 C C . PRO A 1 185 ? 3.976 -19.176 -17.300 1.00 38.12 185 PRO A C 1
ATOM 1420 O O . PRO A 1 185 ? 2.848 -18.732 -17.516 1.00 38.12 185 PRO A O 1
ATOM 1423 N N . LYS A 1 186 ? 4.129 -20.351 -16.683 1.00 37.03 186 LYS A N 1
ATOM 1424 C CA . LYS A 1 186 ? 2.995 -21.182 -16.241 1.00 37.03 186 LYS A CA 1
ATOM 1425 C C . LYS A 1 186 ? 3.207 -21.722 -14.833 1.00 37.03 186 LYS A C 1
ATOM 1427 O O . LYS A 1 186 ? 3.486 -22.903 -14.649 1.00 37.03 186 LYS A O 1
ATOM 1432 N N . LYS A 1 187 ? 2.998 -20.889 -13.812 1.00 38.50 187 LYS A N 1
ATOM 1433 C CA . LYS A 1 187 ? 2.817 -21.392 -12.444 1.00 38.50 187 LYS A CA 1
ATOM 1434 C C . LYS A 1 187 ? 1.502 -20.884 -11.868 1.00 38.50 187 LYS A C 1
ATOM 1436 O O . LYS A 1 187 ? 1.274 -19.688 -11.769 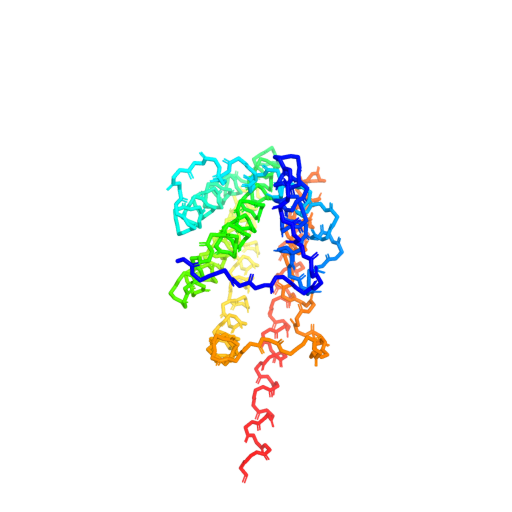1.00 38.50 187 LYS A O 1
ATOM 1441 N N . LYS A 1 188 ? 0.627 -21.850 -11.580 1.00 37.38 188 LYS A N 1
ATOM 1442 C CA . LYS A 1 188 ? -0.736 -21.713 -11.052 1.00 37.38 188 LYS A CA 1
ATOM 1443 C C . LYS A 1 188 ? -0.732 -20.818 -9.807 1.00 37.38 188 LYS A C 1
ATOM 1445 O O . LYS A 1 188 ? -0.021 -21.133 -8.856 1.00 37.38 188 LYS A O 1
ATOM 1450 N N . ASN A 1 189 ? -1.540 -19.759 -9.824 1.00 39.66 189 ASN A N 1
ATOM 1451 C CA . ASN A 1 189 ? -1.728 -18.855 -8.692 1.00 39.66 189 ASN A CA 1
ATOM 1452 C C . ASN A 1 189 ? -2.165 -19.658 -7.464 1.00 39.66 189 ASN A C 1
ATOM 1454 O O . ASN A 1 189 ? -3.193 -20.341 -7.486 1.00 39.66 189 ASN A O 1
ATOM 1458 N N . THR A 1 190 ? -1.376 -19.589 -6.399 1.00 43.91 190 THR A N 1
ATOM 1459 C CA . THR A 1 190 ? -1.793 -20.072 -5.085 1.00 43.91 190 THR A CA 1
ATOM 1460 C C . THR A 1 190 ? -2.680 -19.010 -4.434 1.00 43.91 190 THR A C 1
ATOM 1462 O O . THR A 1 190 ? -2.457 -17.822 -4.635 1.00 43.91 190 THR A O 1
ATOM 1465 N N . LEU A 1 191 ? -3.680 -19.407 -3.635 1.00 40.09 191 LEU A N 1
ATOM 1466 C CA . LEU A 1 191 ? -4.567 -18.483 -2.893 1.00 40.09 191 LEU A CA 1
ATOM 1467 C C . LEU A 1 191 ? -3.794 -17.434 -2.066 1.00 40.09 191 LEU A C 1
ATOM 1469 O O . LEU A 1 191 ? -4.289 -16.341 -1.814 1.00 40.09 191 LEU A O 1
ATOM 1473 N N . THR A 1 192 ? -2.555 -17.751 -1.688 1.00 45.03 192 THR A N 1
ATOM 1474 C CA . THR A 1 192 ? -1.613 -16.853 -1.012 1.00 45.03 192 THR A CA 1
ATOM 1475 C C . THR A 1 192 ? -1.125 -15.699 -1.888 1.00 45.03 192 THR A C 1
ATOM 1477 O O . THR A 1 192 ? -0.886 -14.621 -1.361 1.00 45.03 192 THR A O 1
ATOM 1480 N N . ASP A 1 193 ? -1.012 -15.889 -3.207 1.00 45.94 193 ASP A N 1
ATOM 1481 C CA . ASP A 1 193 ? -0.579 -14.841 -4.142 1.00 45.94 193 ASP A CA 1
ATOM 1482 C C . ASP A 1 193 ? -1.700 -13.824 -4.400 1.00 45.94 193 ASP A C 1
ATOM 1484 O O . ASP A 1 193 ? -1.427 -12.686 -4.743 1.00 45.94 193 ASP A O 1
ATOM 1488 N N . THR A 1 194 ? -2.966 -14.219 -4.208 1.00 45.03 194 THR A N 1
ATOM 1489 C CA . THR A 1 194 ? -4.135 -13.328 -4.343 1.00 45.03 194 THR A CA 1
ATOM 1490 C C . THR A 1 194 ? -4.446 -12.572 -3.045 1.00 45.03 194 THR A C 1
ATOM 1492 O O . THR A 1 194 ? -5.017 -11.489 -3.088 1.00 45.03 194 THR A O 1
ATOM 1495 N N . LEU A 1 195 ? -4.059 -13.117 -1.884 1.00 41.78 195 LEU A N 1
ATOM 1496 C CA . LEU A 1 195 ? -4.200 -12.443 -0.584 1.00 41.78 195 LEU A CA 1
ATOM 1497 C C . LEU A 1 195 ? -3.065 -11.453 -0.279 1.00 41.78 195 LEU A C 1
ATOM 1499 O O . LEU A 1 195 ? -3.250 -10.570 0.551 1.00 41.78 195 LEU A O 1
ATOM 1503 N N . ALA A 1 196 ? -1.915 -11.576 -0.946 1.00 48.06 196 ALA A N 1
ATOM 1504 C CA . ALA A 1 196 ? -0.799 -10.632 -0.836 1.00 48.06 196 ALA A CA 1
ATOM 1505 C C . ALA A 1 196 ? -1.013 -9.333 -1.642 1.00 48.06 196 ALA A C 1
ATOM 1507 O O . ALA A 1 196 ? -0.115 -8.497 -1.719 1.00 48.06 196 ALA A O 1
ATOM 1508 N N . ASN A 1 197 ? -2.177 -9.172 -2.277 1.00 57.50 197 ASN A N 1
ATOM 1509 C CA . ASN A 1 197 ? -2.435 -8.066 -3.187 1.00 57.50 197 ASN A CA 1
ATOM 1510 C C . ASN A 1 197 ? -2.539 -6.719 -2.459 1.00 57.50 197 ASN A C 1
ATOM 1512 O O . ASN A 1 197 ? -3.172 -6.590 -1.409 1.00 57.50 197 ASN A O 1
ATOM 1516 N N . ARG A 1 198 ? -2.020 -5.677 -3.117 1.00 65.94 198 ARG A N 1
ATOM 1517 C CA . ARG A 1 198 ? -2.122 -4.257 -2.729 1.00 65.94 198 ARG A CA 1
ATOM 1518 C C . ARG A 1 198 ? -3.547 -3.690 -2.780 1.00 65.94 198 ARG A C 1
ATOM 1520 O O . ARG A 1 198 ? -3.758 -2.506 -2.529 1.00 65.94 198 ARG A O 1
ATOM 1527 N N . ASP A 1 199 ? -4.544 -4.533 -3.043 1.00 69.31 199 ASP A N 1
ATOM 1528 C CA . ASP A 1 199 ? -5.965 -4.179 -3.075 1.00 69.31 199 ASP A CA 1
ATOM 1529 C C . ASP A 1 199 ? -6.449 -3.558 -1.757 1.00 69.31 199 ASP A C 1
ATOM 1531 O O . ASP A 1 199 ? -7.375 -2.743 -1.749 1.00 69.31 199 ASP A O 1
ATOM 1535 N N . PHE A 1 200 ? -5.794 -3.878 -0.636 1.00 79.56 200 PHE A N 1
ATOM 1536 C CA . PHE A 1 200 ? -6.126 -3.273 0.649 1.00 79.56 200 PHE A CA 1
ATOM 1537 C C . PHE A 1 200 ? -5.891 -1.749 0.657 1.00 79.56 200 PHE A C 1
ATOM 1539 O O . PHE A 1 200 ? -6.587 -1.051 1.387 1.00 79.56 200 PHE A O 1
ATOM 1546 N N . ILE A 1 201 ? -4.964 -1.214 -0.154 1.00 86.50 201 ILE A N 1
ATOM 1547 C CA . ILE A 1 201 ? -4.699 0.233 -0.251 1.00 86.50 201 ILE A CA 1
ATOM 1548 C C . ILE A 1 201 ? -5.904 0.939 -0.874 1.00 86.50 201 ILE A C 1
ATOM 1550 O O . ILE A 1 201 ? -6.354 1.972 -0.381 1.00 86.50 201 ILE A O 1
ATOM 1554 N N . TYR A 1 202 ? -6.483 0.345 -1.918 1.00 86.00 202 TYR A N 1
ATOM 1555 C CA . TYR A 1 202 ? -7.708 0.837 -2.547 1.00 86.00 202 TYR A CA 1
ATOM 1556 C C . TYR A 1 202 ? -8.910 0.734 -1.611 1.00 86.00 202 TYR A C 1
ATOM 1558 O O . TYR A 1 202 ? -9.723 1.656 -1.529 1.00 86.00 202 TYR A O 1
ATOM 1566 N N . PHE A 1 203 ? -9.001 -0.368 -0.868 1.00 87.81 203 PHE A N 1
ATOM 1567 C CA . PHE A 1 203 ? -10.026 -0.543 0.152 1.00 87.81 203 PHE A CA 1
ATOM 1568 C C . PHE A 1 203 ? -9.892 0.492 1.279 1.00 87.81 203 PHE A C 1
ATOM 1570 O O . PHE A 1 203 ? -10.885 1.106 1.666 1.00 87.81 203 PHE A O 1
ATOM 1577 N N . LEU A 1 204 ? -8.671 0.757 1.753 1.00 90.88 204 LEU A N 1
ATOM 1578 C CA . LEU A 1 204 ? -8.374 1.807 2.727 1.00 90.88 204 LEU A CA 1
ATOM 1579 C C . LEU A 1 204 ? -8.736 3.188 2.183 1.00 90.88 204 LEU A C 1
ATOM 1581 O O . LEU A 1 204 ? -9.350 3.974 2.897 1.00 90.88 204 LEU A O 1
ATOM 1585 N N . PHE A 1 205 ? -8.407 3.480 0.925 1.00 91.94 205 PHE A N 1
ATOM 1586 C CA . PHE A 1 205 ? -8.792 4.732 0.277 1.00 91.94 205 PHE A CA 1
ATOM 1587 C C . PHE A 1 205 ? -10.308 4.919 0.273 1.00 91.94 205 PHE A C 1
ATOM 1589 O O . PHE A 1 205 ? -10.799 5.950 0.728 1.00 91.94 205 PHE A O 1
ATOM 1596 N N . PHE A 1 206 ? -11.062 3.897 -0.128 1.00 91.44 206 PHE A N 1
ATOM 1597 C CA . PHE A 1 206 ? -12.523 3.930 -0.090 1.00 91.44 206 PHE A CA 1
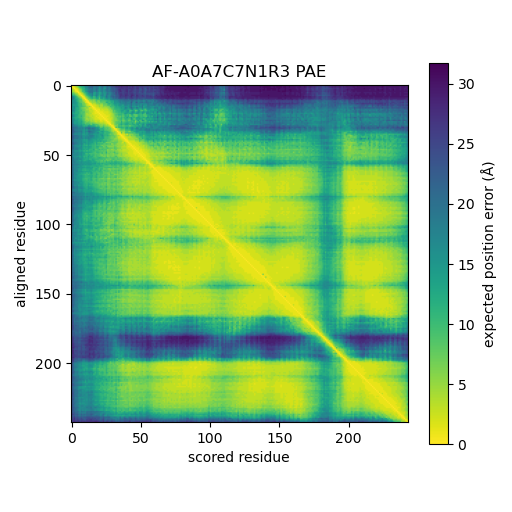ATOM 1598 C C . PHE A 1 206 ? -13.077 4.112 1.333 1.00 91.44 206 PHE A C 1
ATOM 1600 O O . PHE A 1 206 ? -13.936 4.964 1.559 1.00 91.44 206 PHE A O 1
ATOM 1607 N N . MET A 1 207 ? -12.551 3.372 2.312 1.00 92.12 207 MET A N 1
ATOM 1608 C CA . MET A 1 207 ? -12.957 3.507 3.717 1.00 92.12 207 MET A CA 1
ATOM 1609 C C . MET A 1 207 ? -12.615 4.881 4.291 1.00 92.12 207 MET A C 1
ATOM 1611 O O . MET A 1 207 ? -13.374 5.432 5.088 1.00 92.12 207 MET A O 1
ATOM 1615 N N . SER A 1 208 ? -11.509 5.466 3.843 1.00 92.12 208 SER A N 1
ATOM 1616 C CA . SER A 1 208 ? -11.100 6.811 4.213 1.00 92.12 208 SER A CA 1
ATOM 1617 C C . SER A 1 208 ? -12.054 7.875 3.675 1.00 92.12 208 SER A C 1
ATOM 1619 O O . SER A 1 208 ? -12.453 8.755 4.436 1.00 92.12 208 SER A O 1
ATOM 1621 N N . LEU A 1 209 ? -12.519 7.745 2.425 1.00 92.06 209 LEU A N 1
ATOM 1622 C CA . LEU A 1 209 ? -13.523 8.643 1.835 1.00 92.06 209 LEU A CA 1
ATOM 1623 C C . LEU A 1 209 ? -14.861 8.617 2.586 1.00 92.06 209 LEU A C 1
ATOM 1625 O O . LEU A 1 209 ? -15.508 9.649 2.719 1.00 92.06 209 LEU A O 1
ATOM 1629 N N . ILE A 1 210 ? -15.272 7.455 3.096 1.00 92.94 2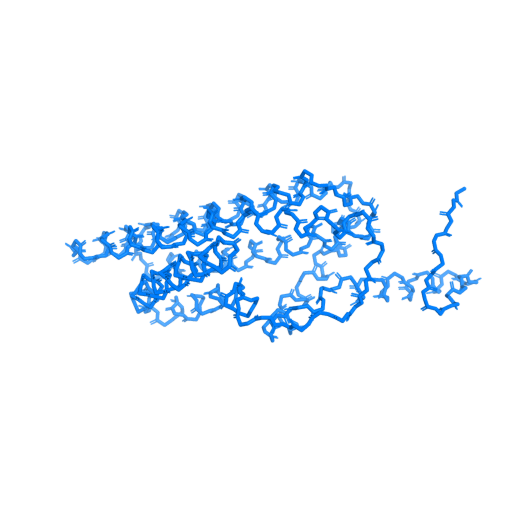10 ILE A N 1
ATOM 1630 C CA . ILE A 1 210 ? -16.529 7.300 3.853 1.00 92.94 210 ILE A CA 1
ATOM 1631 C C . ILE A 1 210 ? -16.349 7.705 5.330 1.00 92.94 210 ILE A C 1
ATOM 1633 O O . ILE A 1 210 ? -17.317 7.797 6.082 1.00 92.94 210 ILE A O 1
ATOM 1637 N N . GLY A 1 211 ? -15.111 7.951 5.771 1.00 90.75 211 GLY A N 1
ATOM 1638 C CA . GLY A 1 211 ? -14.799 8.238 7.172 1.00 90.75 211 GLY A CA 1
ATOM 1639 C C . GLY A 1 211 ? -14.935 7.016 8.079 1.00 90.75 211 GLY A C 1
ATOM 1640 O O . GLY A 1 211 ? -15.131 7.161 9.282 1.00 90.75 211 GLY A O 1
ATOM 1641 N N . ARG A 1 212 ? -14.826 5.811 7.507 1.00 92.50 212 ARG A N 1
ATOM 1642 C CA . ARG A 1 212 ? -14.957 4.515 8.190 1.00 92.50 212 ARG A CA 1
ATOM 1643 C C . ARG A 1 212 ? -13.636 3.745 8.248 1.00 92.50 212 ARG A C 1
ATOM 1645 O O . ARG A 1 212 ? -13.562 2.544 7.992 1.00 92.50 212 ARG A O 1
ATOM 1652 N N . VAL A 1 213 ? -12.559 4.457 8.574 1.00 91.81 213 VAL A N 1
ATOM 1653 C CA . VAL A 1 213 ? -11.219 3.864 8.753 1.00 91.81 213 VAL A CA 1
ATOM 1654 C C . VAL A 1 213 ? -11.180 2.918 9.969 1.00 91.81 213 VAL A C 1
ATOM 1656 O O . VAL A 1 213 ? -10.372 1.993 10.028 1.00 91.81 213 VAL A O 1
ATOM 1659 N N . ASP A 1 214 ? -12.110 3.086 10.907 1.00 92.00 214 ASP A N 1
ATOM 1660 C CA . ASP A 1 214 ? -12.385 2.151 11.997 1.00 92.00 214 ASP A CA 1
ATOM 1661 C C . ASP A 1 214 ? -12.737 0.744 11.486 1.00 92.00 214 ASP A C 1
ATOM 1663 O O . ASP A 1 214 ? -12.142 -0.242 11.918 1.00 92.00 214 ASP A O 1
ATOM 1667 N N . VAL A 1 215 ? -13.638 0.628 10.510 1.00 92.56 215 VAL A N 1
ATOM 1668 C CA . VAL A 1 215 ? -14.009 -0.666 9.911 1.00 92.56 215 VAL A CA 1
ATOM 1669 C C . VAL A 1 215 ? -12.801 -1.319 9.241 1.00 92.56 215 VAL A C 1
ATOM 1671 O O . VAL A 1 215 ? -12.582 -2.525 9.380 1.00 92.56 215 VAL A O 1
ATOM 1674 N N . PHE A 1 216 ? -11.980 -0.516 8.561 1.00 92.25 216 PHE A N 1
ATOM 1675 C CA . PHE A 1 216 ? -10.753 -0.992 7.933 1.00 92.25 216 PHE A CA 1
ATOM 1676 C C . PHE A 1 216 ? -9.799 -1.635 8.949 1.00 92.25 216 PHE A C 1
ATOM 1678 O O . PHE A 1 216 ? -9.303 -2.737 8.696 1.00 92.25 216 PHE A O 1
ATOM 1685 N N . ILE A 1 217 ? -9.549 -0.992 10.098 1.00 91.88 217 ILE A N 1
ATOM 1686 C CA . ILE A 1 217 ? -8.595 -1.532 11.078 1.00 91.88 217 ILE A CA 1
ATOM 1687 C C . ILE A 1 217 ? -9.115 -2.812 11.742 1.00 91.88 217 ILE A C 1
ATOM 1689 O O . ILE A 1 217 ? -8.324 -3.724 11.970 1.00 91.88 217 ILE A O 1
ATOM 1693 N N . TYR A 1 218 ? -10.430 -2.943 11.963 1.00 92.81 218 TYR A N 1
ATOM 1694 C CA . TYR A 1 218 ? -11.025 -4.203 12.426 1.00 92.81 218 TYR A CA 1
ATOM 1695 C C . TYR A 1 218 ? -10.765 -5.336 11.434 1.00 92.81 218 TYR A C 1
ATOM 1697 O O . TYR A 1 218 ? -10.201 -6.368 11.800 1.00 92.81 218 TYR A O 1
ATOM 1705 N N . ILE A 1 219 ? -11.135 -5.136 10.167 1.00 91.44 219 ILE A N 1
ATOM 1706 C CA . ILE A 1 219 ? -10.963 -6.152 9.121 1.00 91.44 219 ILE A CA 1
ATOM 1707 C C . ILE A 1 219 ? -9.487 -6.522 8.973 1.00 91.44 219 ILE A C 1
ATOM 1709 O O . ILE A 1 219 ? -9.157 -7.702 8.888 1.00 91.44 219 ILE A O 1
ATOM 1713 N N . THR A 1 220 ? -8.597 -5.530 8.993 1.00 89.25 220 THR A N 1
ATOM 1714 C CA . THR A 1 220 ? -7.155 -5.739 8.821 1.00 89.25 220 THR A CA 1
ATOM 1715 C C . THR A 1 220 ? -6.551 -6.490 10.001 1.00 89.25 220 THR A C 1
ATOM 1717 O O . THR A 1 220 ? -5.802 -7.440 9.787 1.00 89.25 220 THR A O 1
ATOM 1720 N N . ALA A 1 221 ? -6.903 -6.128 11.238 1.00 90.38 221 ALA A N 1
ATOM 1721 C CA . ALA A 1 221 ? -6.420 -6.812 12.433 1.00 90.38 221 ALA A CA 1
ATOM 1722 C C . ALA A 1 221 ? -6.865 -8.279 12.461 1.00 90.38 221 ALA A C 1
ATOM 1724 O O . ALA A 1 221 ? -6.042 -9.169 12.661 1.00 90.38 221 ALA A O 1
ATOM 1725 N N . PHE A 1 222 ? -8.143 -8.567 12.209 1.00 91.56 222 PHE A N 1
ATOM 1726 C CA . PHE A 1 222 ? -8.613 -9.954 12.165 1.00 91.56 222 PHE A CA 1
ATOM 1727 C C . PHE A 1 222 ? -8.032 -10.720 10.970 1.00 91.56 222 PHE A C 1
ATOM 1729 O O . PHE A 1 222 ? -7.529 -11.833 11.132 1.00 91.56 222 PHE A O 1
ATOM 1736 N N . GLY A 1 223 ? -8.056 -10.117 9.782 1.00 86.81 223 GLY A N 1
ATOM 1737 C CA . GLY A 1 223 ? -7.588 -10.733 8.544 1.00 86.81 223 GLY A CA 1
ATOM 1738 C C . GLY A 1 223 ? -6.107 -11.099 8.587 1.00 86.81 223 GLY A C 1
ATOM 1739 O O . GLY A 1 223 ? -5.753 -12.233 8.259 1.00 86.81 223 GLY A O 1
ATOM 1740 N N . SER A 1 224 ? -5.244 -10.187 9.049 1.00 86.81 224 SER A N 1
ATOM 1741 C CA . SER A 1 224 ? -3.798 -10.430 9.105 1.00 86.81 224 SER A CA 1
ATOM 1742 C C . SER A 1 224 ? -3.434 -11.538 10.093 1.00 86.81 224 SER A C 1
ATOM 1744 O O . SER A 1 224 ? -2.568 -12.359 9.798 1.00 86.81 224 SER A O 1
ATOM 1746 N N . ASN A 1 225 ? -4.128 -11.631 11.231 1.00 90.31 225 ASN A N 1
ATOM 1747 C CA . ASN A 1 225 ? -3.883 -12.676 12.226 1.00 90.31 225 ASN A CA 1
ATOM 1748 C C . ASN A 1 225 ? -4.394 -14.051 11.772 1.00 90.31 225 ASN A C 1
ATOM 1750 O O . ASN A 1 225 ? -3.694 -15.049 11.953 1.00 90.31 225 ASN A O 1
ATOM 1754 N N . ILE A 1 226 ? -5.566 -14.124 11.129 1.00 88.50 226 ILE A N 1
ATOM 1755 C CA . ILE A 1 226 ? -6.066 -15.376 10.532 1.00 88.50 226 ILE A CA 1
ATOM 1756 C C . ILE A 1 226 ? -5.099 -15.867 9.452 1.00 88.50 226 ILE A C 1
ATOM 1758 O O . ILE A 1 226 ? -4.758 -17.051 9.408 1.00 88.50 226 ILE A O 1
ATOM 1762 N N . PHE A 1 227 ? -4.624 -14.959 8.601 1.00 84.06 227 PHE A N 1
ATOM 1763 C CA . PHE A 1 227 ? -3.667 -15.292 7.553 1.00 84.06 227 PHE A CA 1
ATOM 1764 C C . PHE A 1 227 ? -2.325 -15.763 8.126 1.00 84.06 227 PHE A C 1
ATOM 1766 O O . PHE A 1 227 ? -1.808 -16.800 7.706 1.00 84.06 227 PHE A O 1
ATOM 1773 N N . ALA A 1 228 ? -1.805 -15.078 9.147 1.00 85.69 228 ALA A N 1
ATOM 1774 C CA . ALA A 1 228 ? -0.597 -15.484 9.859 1.00 85.69 228 ALA A CA 1
ATOM 1775 C C . ALA A 1 228 ? -0.734 -16.890 10.471 1.00 85.69 228 ALA A C 1
ATOM 1777 O O . ALA A 1 228 ? 0.163 -17.727 10.329 1.00 85.69 228 ALA A O 1
ATOM 1778 N N . ALA A 1 229 ? -1.875 -17.182 11.104 1.00 87.12 229 ALA A N 1
ATOM 1779 C CA . ALA A 1 229 ? -2.169 -18.497 11.669 1.00 87.12 229 ALA A CA 1
ATOM 1780 C C . ALA A 1 229 ? -2.238 -19.582 10.583 1.00 87.12 229 ALA A C 1
ATOM 1782 O O . ALA A 1 229 ? -1.641 -20.649 10.737 1.00 87.12 229 ALA A O 1
ATOM 1783 N N . TYR A 1 230 ? -2.895 -19.294 9.455 1.00 85.69 230 TYR A N 1
ATOM 1784 C CA . TYR A 1 230 ? -2.959 -20.195 8.303 1.00 85.69 230 TYR A CA 1
ATOM 1785 C C . TYR A 1 230 ? -1.568 -20.506 7.734 1.00 85.69 230 TYR A C 1
ATOM 1787 O O . TYR A 1 230 ? -1.242 -21.673 7.504 1.00 85.69 230 TYR A O 1
ATOM 1795 N N . LEU A 1 231 ? -0.721 -19.488 7.546 1.00 82.31 231 LEU A N 1
ATOM 1796 C CA . LEU A 1 231 ? 0.650 -19.671 7.059 1.00 82.31 231 LEU A CA 1
ATOM 1797 C C . LEU A 1 231 ? 1.495 -20.489 8.036 1.00 82.31 231 LEU A C 1
ATOM 1799 O O . LEU A 1 231 ? 2.208 -21.403 7.617 1.00 82.31 231 LEU A O 1
ATOM 1803 N N . THR A 1 232 ? 1.380 -20.204 9.332 1.00 84.12 232 THR A N 1
ATOM 1804 C CA . THR A 1 232 ? 2.079 -20.950 10.386 1.00 84.12 232 THR A CA 1
ATOM 1805 C C . THR A 1 232 ? 1.665 -22.421 10.366 1.00 84.12 232 THR A C 1
ATOM 1807 O O . THR A 1 232 ? 2.520 -23.306 10.308 1.00 84.12 232 THR A O 1
ATOM 1810 N N . TYR A 1 233 ? 0.357 -22.692 10.317 1.00 86.25 233 TYR A N 1
ATOM 1811 C CA . TYR A 1 233 ? -0.188 -24.045 10.215 1.00 86.25 233 TYR A CA 1
ATOM 1812 C C . TYR A 1 233 ? 0.298 -24.768 8.952 1.00 86.25 233 TYR A C 1
ATOM 1814 O O . TYR A 1 233 ? 0.747 -25.914 9.021 1.00 86.25 233 TYR A O 1
ATOM 1822 N N . SER A 1 234 ? 0.266 -24.095 7.799 1.00 81.81 234 SER A N 1
ATOM 1823 C CA . SER A 1 234 ? 0.740 -24.659 6.533 1.00 81.81 234 SER A CA 1
ATOM 1824 C C . SER A 1 234 ? 2.230 -25.003 6.584 1.00 81.81 234 SER A C 1
ATOM 1826 O O . SER A 1 234 ? 2.627 -26.059 6.089 1.00 81.81 234 SER A O 1
ATOM 1828 N N . LYS A 1 235 ? 3.056 -24.148 7.203 1.00 80.50 235 LYS A N 1
ATOM 1829 C CA . LYS A 1 235 ? 4.500 -24.380 7.344 1.00 80.50 235 LYS A CA 1
ATOM 1830 C C . LYS A 1 235 ? 4.780 -25.575 8.252 1.00 80.50 235 LYS A C 1
ATOM 1832 O O . LYS A 1 235 ? 5.486 -26.486 7.833 1.00 80.50 235 LYS A O 1
ATOM 1837 N N . ILE A 1 236 ? 4.145 -25.640 9.425 1.00 81.88 236 ILE A N 1
ATOM 1838 C CA . ILE A 1 236 ? 4.278 -26.775 10.358 1.00 81.88 236 ILE A CA 1
ATOM 1839 C C . ILE A 1 236 ? 3.862 -28.089 9.686 1.00 81.88 236 ILE A C 1
ATOM 1841 O O . ILE A 1 236 ? 4.597 -29.074 9.732 1.00 81.88 236 ILE A O 1
ATOM 1845 N N . LYS A 1 237 ? 2.713 -28.101 8.998 1.00 81.25 237 LYS A N 1
ATOM 1846 C CA . LYS A 1 237 ? 2.222 -29.282 8.272 1.00 81.25 237 LYS A CA 1
ATOM 1847 C C . LYS A 1 237 ? 3.176 -29.730 7.164 1.00 81.25 237 LYS A C 1
ATOM 1849 O O . LYS A 1 237 ? 3.272 -30.925 6.899 1.00 81.25 237 LYS A O 1
ATOM 1854 N N . SER A 1 238 ? 3.850 -28.792 6.499 1.00 75.56 238 SER A N 1
ATOM 1855 C CA . SER A 1 238 ? 4.839 -29.119 5.471 1.00 75.56 238 SER A CA 1
ATOM 1856 C C . SER A 1 238 ? 6.090 -29.770 6.065 1.00 75.56 238 SER A C 1
ATOM 1858 O O . SER A 1 238 ? 6.528 -30.785 5.537 1.00 75.56 238 SER A O 1
ATOM 1860 N N . THR A 1 239 ? 6.587 -29.277 7.204 1.00 75.75 239 THR A N 1
ATOM 1861 C CA . THR A 1 239 ? 7.737 -29.862 7.910 1.00 75.75 239 THR A CA 1
ATOM 1862 C C . THR A 1 239 ? 7.440 -31.284 8.390 1.00 75.75 239 THR A C 1
ATOM 1864 O O . THR A 1 239 ? 8.249 -32.178 8.175 1.00 75.75 239 THR A O 1
ATOM 1867 N N . LEU A 1 240 ? 6.247 -31.517 8.950 1.00 72.38 240 LEU A N 1
ATOM 1868 C CA . LEU A 1 240 ? 5.816 -32.836 9.440 1.00 72.38 240 LEU A CA 1
ATOM 1869 C C . LEU A 1 240 ? 5.609 -33.890 8.340 1.00 72.38 240 LEU A C 1
ATOM 1871 O O . LEU A 1 240 ? 5.529 -35.071 8.644 1.00 72.38 240 LEU A O 1
ATOM 1875 N N . ARG A 1 241 ? 5.466 -33.492 7.069 1.00 67.44 241 ARG A N 1
ATOM 1876 C CA . ARG A 1 241 ? 5.369 -34.434 5.936 1.00 67.44 241 ARG A CA 1
ATOM 1877 C C . ARG A 1 241 ? 6.729 -34.870 5.392 1.00 67.44 241 ARG A C 1
ATOM 1879 O O . ARG A 1 241 ? 6.766 -35.761 4.550 1.00 67.44 241 ARG A O 1
ATOM 1886 N N . VAL A 1 242 ? 7.801 -34.191 5.794 1.00 60.91 242 VAL A N 1
ATOM 1887 C CA . VAL A 1 242 ? 9.170 -34.436 5.319 1.00 60.91 242 VAL A CA 1
ATOM 1888 C C . VAL A 1 242 ? 9.985 -35.235 6.349 1.00 60.91 242 VAL A C 1
ATOM 1890 O O . VAL A 1 242 ? 10.979 -35.847 5.969 1.00 60.91 242 VAL A O 1
ATOM 1893 N N . SER A 1 243 ? 9.553 -35.258 7.618 1.00 50.75 243 SER A N 1
ATOM 1894 C CA . SER A 1 243 ? 10.068 -36.120 8.698 1.00 50.75 243 SER A CA 1
ATOM 1895 C C . SER A 1 243 ? 9.379 -37.478 8.732 1.00 50.75 243 SER A C 1
ATOM 1897 O O . SER A 1 243 ? 10.088 -38.487 8.915 1.00 50.75 243 SER A O 1
#

Foldseek 3Di:
DDDDDDPPDQDDDDPVSVVVVVVVLLVPLDDPLADPCCNPPLSVLLSVVLVVVLPPPDALLNLLVVLLVLLLVLLVLLLLLDLVSLLVSLVSNSVSSSSLSNSSSNCSVVVVDDLVSVLSSLVSNLVSVLSNLQSNLNSNCVVPVDCVSNVLSVLLNVLSVLLCVLCVVVVSVVVVVCVVDPDDPDDDDDPVSVLPHPVLSVVSNVCSVVVNNVVSSNCSSVVSNVSSVVSVVVVVVVVVVVD

Solvent-accessible surface area (backbone atoms only — not comparable to full-atom values): 12831 Å² total; per-residue (Å²): 136,90,78,84,81,60,95,71,84,77,77,74,86,50,79,68,43,48,58,52,49,53,52,49,49,64,64,61,56,59,71,93,79,59,50,75,61,40,65,62,52,42,48,55,55,15,51,56,50,31,60,54,48,71,77,44,93,69,50,38,65,59,36,39,53,49,17,38,53,39,23,48,53,14,19,64,27,22,41,68,33,42,57,70,35,29,36,52,12,31,51,33,35,50,48,15,55,28,42,37,56,18,20,61,35,45,14,59,75,69,69,61,70,44,74,66,54,58,50,48,48,57,52,41,54,50,50,30,51,40,45,35,38,38,19,42,12,48,1,47,20,73,65,68,73,42,68,64,32,44,54,34,12,51,39,24,32,49,15,44,48,50,39,45,66,66,43,46,60,59,50,52,54,50,51,54,53,52,75,75,38,88,79,77,98,78,75,83,83,50,76,66,64,68,70,70,49,73,60,58,53,58,51,43,32,55,27,19,72,72,62,39,51,67,60,49,44,52,53,43,18,53,49,27,37,52,51,24,50,52,52,52,52,53,52,54,55,52,55,66,74,76,110

Secondary structure (DSSP, 8-state):
--PPPPSS-----SHHHHHHHHHHHHHH-S-TT--HHIIIIIHHHHHHHHHHHTTS---HHHHHHHHHHHHHHHHHHHTT--HHHHHHHHHHHHHHHHHHHHHHHHHHHTT---HHHHHHHHHHHHHHHHHHHHHHHHHHHHHH--THHHHHHHHHHHHHHHHHHHHHHHHHHHHHHHHHSPPPS--PPPHHHHHT-THHHHHHHHHHHTT-HHHHHHHHHHHHHHHHHHHHHHHHHHHHTT-